Protein AF-0000000087420974 (afdb_homodimer)

Radius of gyration: 20.4 Å; Cα contacts (8 Å, |Δi|>4): 583; chains: 2; bounding box: 51×53×42 Å

Foldseek 3Di:
DAWDKWKWWWPPFQFDDPLLVVLLCVLPQVQWDWGHDPRIIMTIGGDDDPAPLVRVVSSQNSSVSSVTHTQAIPDDQKDALVRVCVVLVHDSVVSVCQQVVVDDPHPQDAFPDDPVDPGTIHGNLSNQVVCVVRPNDDVSVNVSSVSRVVRNVVSVLVVVCVVPVVVSVVCCVVPVD/DAWDKWKWWWPPFQFDDPLLVVLLCVLPQVQWDWGHDPRIIMTIGGDDDPAPLCRVVSSQNSSVSSVTHTQAIPDDQKDALVRVCVVLVHDSVVSVCQQVVVDDPHPQDAFPDDPVDPGTIHGNLSNQVVCVVRPNHDVSVNVSSVSRVVVNVVSVLVVVCVVPVVVSVVCCVVPVD

Secondary structure (DSSP, 8-state):
-EEEEEEEEETT-SS--HHHHHHHHHTT-TTEEEEEETTEEEEEEEEEESSHHHHHHHHHHHHHHTT--EEEES--SEE-HHHHHHHHTS-HHHHHHHHHTSSSSS-PPPP-S-TTSSS--EEHHHHHHHHHHTTSS-HHHHHHHHHHHHHHHHHHHHHHHHH-HHHHHHHHHHHH-/-EEEEEEEEETT-SS--HHHHHHHHHTT-TTEEEEEETTEEEEEEEEEESSHHHHHHHHHHHHHHTT--EEEES--SEE-HHHHHHHHTS-HHHHHHHHHTSSSSS-PPPPSS-TTSSS--EEHHHHHHHHHHTTSS-HHHHHHHHHHHHHHHHHHHHHHHHH-HHHHHHHHHHHH-

Nearest PDB structures (foldseek):
  6mr3-assembly2_C-2  TM=3.341E-01  e=1.091E-01  Streptococcus mutans UA159
  1bv8-assembly1_A  TM=5.050E-01  e=6.194E-01  Homo sapiens
  6dtw-assembly1_A  TM=2.979E-01  e=1.298E-01  Human immunodeficiency virus type 1 BH10
  6duh-assembly1_A  TM=2.730E-01  e=8.272E-01  Human immunodeficiency virus type 1 BH10
  7snz-assembly1_A  TM=2.460E-01  e=1.043E+00  Human immunodeficiency virus 1

Structure (mmCIF, N/CA/C/O backbone):
data_AF-0000000087420974-model_v1
#
loop_
_entity.id
_entity.type
_entity.pdbx_description
1 polymer 'Helix-turn-helix domain protein'
#
loop_
_atom_site.group_PDB
_atom_site.id
_atom_site.type_symbol
_atom_site.label_atom_id
_atom_site.label_alt_id
_atom_site.label_comp_id
_atom_site.label_asym_id
_atom_site.label_entity_id
_atom_site.label_seq_id
_atom_site.pdbx_PDB_ins_code
_atom_site.Cartn_x
_atom_site.Cartn_y
_atom_site.Cartn_z
_atom_site.occupancy
_atom_site.B_iso_or_equiv
_atom_site.auth_seq_id
_atom_site.auth_comp_id
_atom_site.auth_asym_id
_atom_site.auth_atom_id
_atom_site.pdbx_PDB_model_num
ATOM 1 N N . MET A 1 1 ? -13.867 -28.484 -2.6 1 83.75 1 MET A N 1
ATOM 2 C CA . MET A 1 1 ? -12.742 -27.547 -2.65 1 83.75 1 MET A CA 1
ATOM 3 C C . MET A 1 1 ? -12.781 -26.719 -3.926 1 83.75 1 MET A C 1
ATOM 5 O O . MET A 1 1 ? -13.289 -27.172 -4.953 1 83.75 1 MET A O 1
ATOM 9 N N . LYS A 1 2 ? -12.594 -25.391 -3.803 1 92.12 2 LYS A N 1
ATOM 10 C CA . LYS A 1 2 ? -12.539 -24.469 -4.93 1 92.12 2 LYS A CA 1
ATOM 11 C C . LYS A 1 2 ? -11.102 -24.125 -5.297 1 92.12 2 LYS A C 1
ATOM 13 O O . LYS A 1 2 ? -10.195 -24.25 -4.469 1 92.12 2 LYS A O 1
ATOM 18 N N . THR A 1 3 ? -10.922 -23.953 -6.559 1 95.56 3 THR A N 1
ATOM 19 C CA . THR A 1 3 ? -9.609 -23.5 -7.008 1 95.56 3 THR A CA 1
ATOM 20 C C . THR A 1 3 ? -9.492 -21.984 -6.902 1 95.56 3 THR A C 1
ATOM 22 O O . THR A 1 3 ? -10.375 -21.25 -7.355 1 95.56 3 THR A O 1
ATOM 25 N N . TYR A 1 4 ? -8.516 -21.516 -6.27 1 94.5 4 TYR A N 1
ATOM 26 C CA . TYR A 1 4 ? -8.258 -20.094 -6.109 1 94.5 4 TYR A CA 1
ATOM 27 C C . TYR A 1 4 ? -7.023 -19.672 -6.898 1 94.5 4 TYR A C 1
ATOM 29 O O . TYR A 1 4 ? -5.988 -20.344 -6.859 1 94.5 4 TYR A O 1
ATOM 37 N N . GLU A 1 5 ? -7.191 -18.625 -7.613 1 92.88 5 GLU A N 1
ATOM 38 C CA . GLU A 1 5 ? -6.098 -18.078 -8.414 1 92.88 5 GLU A CA 1
ATOM 39 C C . GLU A 1 5 ? -5.512 -16.828 -7.766 1 92.88 5 GLU A C 1
ATOM 41 O O . GLU A 1 5 ? -6.25 -15.922 -7.387 1 92.88 5 GLU A O 1
ATOM 46 N N . PHE A 1 6 ? -4.207 -16.781 -7.598 1 92.88 6 PHE A N 1
ATOM 47 C CA . PHE A 1 6 ? -3.498 -15.617 -7.07 1 92.88 6 PHE A CA 1
ATOM 48 C C . PHE A 1 6 ? -2.014 -15.688 -7.402 1 92.88 6 PHE A C 1
ATOM 50 O O . PHE A 1 6 ? -1.516 -16.734 -7.809 1 92.88 6 PHE A O 1
ATOM 57 N N . THR A 1 7 ? -1.368 -14.578 -7.242 1 92.94 7 THR A N 1
ATOM 58 C CA . THR A 1 7 ? 0.047 -14.492 -7.586 1 92.94 7 THR A CA 1
ATOM 59 C C . THR A 1 7 ? 0.856 -13.953 -6.41 1 92.94 7 THR A C 1
ATOM 61 O O . THR A 1 7 ? 0.442 -13 -5.75 1 92.94 7 THR A O 1
ATOM 64 N N . LEU A 1 8 ? 1.964 -14.602 -6.102 1 93.56 8 LEU A N 1
ATOM 65 C CA . LEU A 1 8 ? 2.898 -14.148 -5.074 1 93.56 8 LEU A CA 1
ATOM 66 C C . LEU A 1 8 ? 4.199 -13.664 -5.703 1 93.56 8 LEU A C 1
ATOM 68 O O . LEU A 1 8 ? 4.789 -14.352 -6.539 1 93.56 8 LEU A O 1
ATOM 72 N N . PHE A 1 9 ? 4.586 -12.5 -5.32 1 91.12 9 PHE A N 1
ATOM 73 C CA . PHE A 1 9 ? 5.918 -12.023 -5.676 1 91.12 9 PHE A CA 1
ATOM 74 C C . PHE A 1 9 ? 6.953 -12.508 -4.672 1 91.12 9 PHE A C 1
ATOM 76 O O . PHE A 1 9 ? 6.691 -12.539 -3.467 1 91.12 9 PHE A O 1
ATOM 83 N N . ILE A 1 10 ? 8.086 -12.789 -5.195 1 92.81 10 ILE A N 1
ATOM 84 C CA . ILE A 1 10 ? 9.148 -13.344 -4.371 1 92.81 10 ILE A CA 1
ATOM 85 C C . ILE A 1 10 ? 10.203 -12.273 -4.098 1 92.81 10 ILE A C 1
ATOM 87 O O . ILE A 1 10 ? 10.578 -11.523 -5 1 92.81 10 ILE A O 1
ATOM 91 N N . ASP A 1 11 ? 10.633 -12.258 -2.863 1 89.75 11 ASP A N 1
ATOM 92 C CA . ASP A 1 11 ? 11.555 -11.227 -2.414 1 89.75 11 ASP A CA 1
ATOM 93 C C . ASP A 1 11 ? 12.969 -11.484 -2.938 1 89.75 11 ASP A C 1
ATOM 95 O O . ASP A 1 11 ? 13.453 -12.617 -2.904 1 89.75 11 ASP A O 1
ATOM 99 N N . GLY A 1 12 ? 13.594 -10.422 -3.432 1 84.81 12 GLY A N 1
ATOM 100 C CA . GLY A 1 12 ? 15.031 -10.414 -3.648 1 84.81 12 GLY A CA 1
ATOM 101 C C . GLY A 1 12 ? 15.445 -11.133 -4.922 1 84.81 12 GLY A C 1
ATOM 102 O O . GLY A 1 12 ? 16.625 -11.438 -5.113 1 84.81 12 GLY A O 1
ATOM 103 N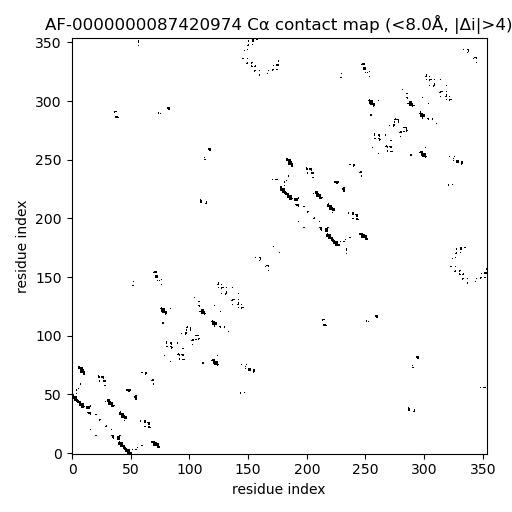 N . MET A 1 13 ? 14.5 -11.453 -5.773 1 86.19 13 MET A N 1
ATOM 104 C CA . MET A 1 13 ? 14.852 -12.172 -6.996 1 86.19 13 MET A CA 1
ATOM 105 C C . MET A 1 13 ? 14.453 -11.367 -8.234 1 86.19 13 MET A C 1
ATOM 107 O O . MET A 1 13 ? 13.383 -10.758 -8.266 1 86.19 13 MET A O 1
ATOM 111 N N . THR A 1 14 ? 15.391 -11.445 -9.164 1 83.25 14 THR A N 1
ATOM 112 C CA . THR A 1 14 ? 15.141 -10.656 -10.367 1 83.25 14 THR A CA 1
ATOM 113 C C . THR A 1 14 ? 14.852 -11.57 -11.555 1 83.25 14 THR A C 1
ATOM 115 O O . THR A 1 14 ? 14.328 -11.117 -12.578 1 83.25 14 THR A O 1
ATOM 118 N N . GLU A 1 15 ? 15.219 -12.805 -11.453 1 86.5 15 GLU A N 1
ATOM 119 C CA . GLU A 1 15 ? 14.984 -13.766 -12.531 1 86.5 15 GLU A CA 1
ATOM 120 C C . GLU A 1 15 ? 14.578 -15.125 -11.969 1 86.5 15 GLU A C 1
ATOM 122 O O . GLU A 1 15 ? 15.078 -15.547 -10.922 1 86.5 15 GLU A O 1
ATOM 127 N N . SER A 1 16 ? 13.703 -15.664 -12.703 1 88.5 16 SER A N 1
ATOM 128 C CA . SER A 1 16 ? 13.305 -17.016 -12.336 1 88.5 16 SER A CA 1
ATOM 129 C C . SER A 1 16 ? 14.281 -18.047 -12.891 1 88.5 16 SER A C 1
ATOM 131 O O . SER A 1 16 ? 14.523 -18.094 -14.102 1 88.5 16 SER A O 1
ATOM 133 N N . THR A 1 17 ? 14.906 -18.781 -12.016 1 90.56 17 THR A N 1
ATOM 134 C CA . THR A 1 17 ? 15.859 -19.797 -12.422 1 90.56 17 THR A CA 1
ATOM 135 C C . THR A 1 17 ? 15.242 -21.188 -12.328 1 90.56 17 THR A C 1
ATOM 137 O O . THR A 1 17 ? 14.211 -21.375 -11.688 1 90.56 17 THR A O 1
ATOM 140 N N . ASP A 1 18 ? 15.945 -22.109 -13.039 1 91.69 18 ASP A N 1
ATOM 141 C CA . ASP A 1 18 ? 15.516 -23.5 -12.922 1 91.69 18 ASP A CA 1
ATOM 142 C C . ASP A 1 18 ? 15.641 -24 -11.484 1 91.69 18 ASP A C 1
ATOM 144 O O . ASP A 1 18 ? 14.82 -24.797 -11.031 1 91.69 18 ASP A O 1
ATOM 148 N N . GLU A 1 19 ? 16.656 -23.516 -10.812 1 92 19 GLU A N 1
ATOM 149 C CA . GLU A 1 19 ? 16.859 -23.875 -9.414 1 92 19 GLU A CA 1
ATOM 150 C C . GLU A 1 19 ? 15.68 -23.422 -8.555 1 92 19 GLU A C 1
ATOM 152 O O . GLU A 1 19 ? 15.211 -24.172 -7.691 1 92 19 GLU A O 1
ATOM 157 N N . PHE A 1 20 ? 15.266 -22.25 -8.859 1 93.81 20 PHE A N 1
ATOM 158 C CA . PHE A 1 20 ? 14.117 -21.703 -8.141 1 93.81 20 PHE A CA 1
ATOM 159 C C . PHE A 1 20 ? 12.867 -22.531 -8.422 1 93.81 20 PHE A C 1
ATOM 161 O O . PHE A 1 20 ? 12.18 -22.953 -7.492 1 93.81 20 PHE A O 1
ATOM 168 N N . ALA A 1 21 ? 12.594 -22.75 -9.68 1 93.12 21 ALA A N 1
ATOM 169 C CA . ALA A 1 21 ? 11.398 -23.484 -10.086 1 93.12 21 ALA A CA 1
ATOM 170 C C . ALA A 1 21 ? 11.383 -24.891 -9.477 1 93.12 21 ALA A C 1
ATOM 172 O O . ALA A 1 21 ? 10.344 -25.359 -9.008 1 93.12 21 ALA A O 1
ATOM 173 N N . ASN A 1 22 ? 12.523 -25.547 -9.5 1 94.19 22 ASN A N 1
ATOM 174 C CA . ASN A 1 22 ? 12.633 -26.875 -8.938 1 94.19 22 ASN A CA 1
ATOM 175 C C . ASN A 1 22 ? 12.414 -26.875 -7.426 1 94.19 22 ASN A C 1
ATOM 177 O O . ASN A 1 22 ? 11.711 -27.734 -6.891 1 94.19 22 ASN A O 1
ATOM 181 N N . ALA A 1 23 ? 12.992 -25.875 -6.773 1 93.75 23 ALA A N 1
ATOM 182 C CA . ALA A 1 23 ? 12.812 -25.75 -5.328 1 93.75 23 ALA A CA 1
ATOM 183 C C . ALA A 1 23 ? 11.344 -25.531 -4.973 1 93.75 23 ALA A C 1
ATOM 185 O O . ALA A 1 23 ? 10.844 -26.109 -4.004 1 93.75 23 ALA A O 1
ATOM 186 N N . MET A 1 24 ? 10.664 -24.688 -5.738 1 93.75 24 MET A N 1
ATOM 187 C CA . MET A 1 24 ? 9.25 -24.391 -5.492 1 93.75 24 MET A CA 1
ATOM 188 C C . MET A 1 24 ? 8.398 -25.641 -5.734 1 93.75 24 MET A C 1
ATOM 190 O O . MET A 1 24 ? 7.484 -25.922 -4.957 1 93.75 24 MET A O 1
ATOM 194 N N . PHE A 1 25 ? 8.727 -26.391 -6.785 1 93.31 25 PHE A N 1
ATOM 195 C CA . PHE A 1 25 ? 8 -27.609 -7.09 1 93.31 25 PHE A CA 1
ATOM 196 C C . PHE A 1 25 ? 8.109 -28.609 -5.938 1 93.31 25 PHE A C 1
ATOM 198 O O . PHE A 1 25 ? 7.109 -29.188 -5.516 1 93.31 25 PHE A O 1
ATOM 205 N N . GLU A 1 26 ? 9.266 -28.75 -5.375 1 94.06 26 GLU A N 1
ATOM 206 C CA . GLU A 1 26 ? 9.523 -29.703 -4.297 1 94.06 26 GLU A CA 1
ATOM 207 C C . GLU A 1 26 ? 8.898 -29.234 -2.986 1 94.06 26 GLU A C 1
ATOM 209 O O . GLU A 1 26 ? 8.523 -30.047 -2.145 1 94.06 26 GLU A O 1
ATOM 214 N N . ALA A 1 27 ? 8.742 -27.953 -2.861 1 94.38 27 ALA A N 1
ATOM 215 C CA . ALA A 1 27 ? 8.242 -27.375 -1.613 1 94.38 27 ALA A CA 1
ATOM 216 C C . ALA A 1 27 ? 6.719 -27.391 -1.568 1 94.38 27 ALA A C 1
ATOM 218 O O . ALA A 1 27 ? 6.117 -27.016 -0.561 1 94.38 27 ALA A O 1
ATOM 219 N N . GLY A 1 28 ? 6.066 -27.875 -2.676 1 93.38 28 GLY A N 1
ATOM 220 C CA . GLY A 1 28 ? 4.617 -27.969 -2.666 1 93.38 28 GLY A CA 1
ATOM 221 C C . GLY A 1 28 ? 3.945 -26.922 -3.543 1 93.38 28 GLY A C 1
ATOM 222 O O . GLY A 1 28 ? 2.725 -26.75 -3.496 1 93.38 28 GLY A O 1
ATOM 223 N N . CYS A 1 29 ? 4.723 -26.156 -4.285 1 95.5 29 CYS A N 1
ATOM 224 C CA . CYS A 1 29 ? 4.188 -25.141 -5.195 1 95.5 29 CYS A CA 1
ATOM 225 C C . CYS A 1 29 ? 4.043 -25.703 -6.602 1 95.5 29 CYS A C 1
ATOM 227 O O . CYS A 1 29 ? 4.383 -25.031 -7.582 1 95.5 29 CYS A O 1
ATOM 229 N N . ASP A 1 30 ? 3.578 -26.953 -6.695 1 94.06 30 ASP A N 1
ATOM 230 C CA . ASP A 1 30 ? 3.479 -27.625 -7.984 1 94.06 30 ASP A CA 1
ATOM 231 C C . ASP A 1 30 ? 2.234 -27.172 -8.75 1 94.06 30 ASP A C 1
ATOM 233 O O . ASP A 1 30 ? 2.086 -27.469 -9.938 1 94.06 30 ASP A O 1
ATOM 237 N N . ASP A 1 31 ? 1.375 -26.406 -8.148 1 95.75 31 ASP A N 1
ATOM 238 C CA . ASP A 1 31 ? 0.186 -25.844 -8.789 1 95.75 31 ASP A CA 1
ATOM 239 C C . ASP A 1 31 ? 0.422 -24.406 -9.227 1 95.75 31 ASP A C 1
ATOM 241 O O . ASP A 1 31 ? -0.52 -23.703 -9.594 1 95.75 31 ASP A O 1
ATOM 245 N N . GLY A 1 32 ? 1.626 -24.016 -9.094 1 94.44 32 GLY A N 1
ATOM 246 C CA . GLY A 1 32 ? 1.99 -22.656 -9.469 1 94.44 32 GLY A CA 1
ATOM 247 C C . GLY A 1 32 ? 2.934 -22.609 -10.656 1 94.44 32 GLY A C 1
ATOM 248 O O . GLY A 1 32 ? 3.676 -23.562 -10.914 1 94.44 32 GLY A O 1
ATOM 249 N N . THR A 1 33 ? 2.881 -21.578 -11.438 1 94 33 THR A N 1
ATOM 250 C CA . THR A 1 33 ? 3.795 -21.312 -12.539 1 94 33 THR A CA 1
ATOM 251 C C . THR A 1 33 ? 4.758 -20.188 -12.188 1 94 33 THR A C 1
ATOM 253 O O . THR A 1 33 ? 4.328 -19.078 -11.859 1 94 33 THR A O 1
ATOM 256 N N . CYS A 1 34 ? 5.996 -20.516 -12.25 1 93.44 34 CYS A N 1
ATOM 257 C CA . CYS A 1 34 ? 7.016 -19.516 -11.953 1 93.44 34 CYS A CA 1
ATOM 258 C C . CYS A 1 34 ? 7.301 -18.641 -13.172 1 93.44 34 CYS A C 1
ATOM 260 O O . CYS A 1 34 ? 7.34 -19.141 -14.297 1 93.44 34 CYS A O 1
ATOM 262 N N . GLY A 1 35 ? 7.504 -17.422 -12.906 1 90.12 35 GLY A N 1
ATOM 263 C CA . GLY A 1 35 ? 7.84 -16.5 -13.977 1 90.12 35 GLY A CA 1
ATOM 264 C C . GLY A 1 35 ? 8.539 -15.25 -13.477 1 90.12 35 GLY A C 1
ATOM 265 O O . GLY A 1 35 ? 8.828 -15.125 -12.281 1 90.12 35 GLY A O 1
ATOM 266 N N . SER A 1 36 ? 8.984 -14.445 -14.43 1 87.69 36 SER A N 1
ATOM 267 C CA . SER A 1 36 ? 9.586 -13.148 -14.141 1 87.69 36 SER A CA 1
ATOM 268 C C . SER A 1 36 ? 9 -12.055 -15.023 1 87.69 36 SER A C 1
ATOM 270 O O . SER A 1 36 ? 8.719 -12.281 -16.203 1 87.69 36 SER A O 1
ATOM 272 N N . SER A 1 37 ? 8.656 -11.016 -14.336 1 77.69 37 SER A N 1
ATOM 273 C CA . SER A 1 37 ? 8.172 -9.859 -15.078 1 77.69 37 SER A CA 1
ATOM 274 C C . SER A 1 37 ? 8.75 -8.562 -14.516 1 77.69 37 SER A C 1
ATOM 276 O O . SER A 1 37 ? 8.727 -8.344 -13.305 1 77.69 37 SER A O 1
ATOM 278 N N . CYS A 1 38 ? 9.312 -7.766 -15.469 1 77.56 38 CYS A N 1
ATOM 279 C CA . CYS A 1 38 ? 9.828 -6.449 -15.109 1 77.56 38 CYS A CA 1
ATOM 280 C C . CYS A 1 38 ? 10.766 -6.535 -13.914 1 77.56 38 CYS A C 1
ATOM 282 O O . CYS A 1 38 ? 10.641 -5.762 -12.961 1 77.56 38 CYS A O 1
ATOM 284 N N . GLY A 1 39 ? 11.57 -7.645 -13.875 1 81 39 GLY A N 1
ATOM 285 C CA . GLY A 1 39 ? 12.617 -7.758 -12.867 1 81 39 GLY A CA 1
ATOM 286 C C . GLY A 1 39 ? 12.133 -8.352 -11.562 1 81 39 GLY A C 1
ATOM 287 O O . GLY A 1 39 ? 12.828 -8.273 -10.547 1 81 39 GLY A O 1
ATOM 288 N N . ARG A 1 40 ? 10.922 -8.875 -11.609 1 87 40 ARG A N 1
ATOM 289 C CA . ARG A 1 40 ? 10.414 -9.516 -10.406 1 87 40 ARG A CA 1
ATOM 290 C C . ARG A 1 40 ? 9.992 -10.961 -10.695 1 87 40 ARG A C 1
ATOM 292 O O . ARG A 1 40 ? 9.438 -11.25 -11.75 1 87 40 ARG A O 1
ATOM 299 N N . VAL A 1 41 ? 10.312 -11.742 -9.742 1 91.38 41 VAL A N 1
ATOM 300 C CA . VAL A 1 41 ? 9.945 -13.148 -9.836 1 91.38 41 VAL A CA 1
ATOM 301 C C . VAL A 1 41 ? 8.617 -13.383 -9.125 1 91.38 41 VAL A C 1
ATOM 303 O O . VAL A 1 41 ? 8.367 -12.828 -8.055 1 91.38 41 VAL A O 1
ATOM 306 N N . PHE A 1 42 ? 7.785 -14.164 -9.812 1 92.31 42 PHE A N 1
ATOM 307 C CA . PHE A 1 42 ? 6.48 -14.43 -9.219 1 92.31 42 PHE A CA 1
ATOM 308 C C . PHE A 1 42 ? 6.074 -15.883 -9.43 1 92.31 42 PHE A C 1
ATOM 310 O O . PHE A 1 42 ? 6.688 -16.594 -10.234 1 92.31 42 PHE A O 1
ATOM 317 N N . ILE A 1 43 ? 5.172 -16.312 -8.609 1 94.5 43 ILE A N 1
ATOM 318 C CA . ILE A 1 43 ? 4.492 -17.594 -8.789 1 94.5 43 ILE A CA 1
ATOM 319 C C . ILE A 1 43 ? 2.99 -17.359 -8.945 1 94.5 43 ILE A C 1
ATOM 321 O O . ILE A 1 43 ? 2.359 -16.75 -8.078 1 94.5 43 ILE A O 1
ATOM 325 N N . ALA A 1 44 ? 2.439 -17.797 -10.047 1 94 44 ALA A N 1
ATOM 326 C CA . ALA A 1 44 ? 0.996 -17.75 -10.266 1 94 44 ALA A CA 1
ATOM 327 C C . ALA A 1 44 ? 0.336 -19.062 -9.875 1 94 44 ALA A C 1
ATOM 329 O O . ALA A 1 44 ? 0.543 -20.078 -10.531 1 94 44 ALA A O 1
ATOM 330 N N . PHE A 1 45 ? -0.485 -19 -8.906 1 95.94 45 PHE A N 1
ATOM 331 C CA . PHE A 1 45 ? -1.032 -20.219 -8.32 1 95.94 45 PHE A CA 1
ATOM 332 C C . PHE A 1 45 ? -2.441 -20.469 -8.836 1 95.94 45 PHE A C 1
ATOM 334 O O . PHE A 1 45 ? -3.205 -19.531 -9.078 1 95.94 45 PHE A O 1
ATOM 341 N N . ASP A 1 46 ? -2.789 -21.688 -9.008 1 96.5 46 ASP A N 1
ATOM 342 C CA . ASP A 1 46 ? -4.137 -22.25 -9.047 1 96.5 46 ASP A CA 1
ATOM 343 C C . ASP A 1 46 ? -4.324 -23.297 -7.961 1 96.5 46 ASP A C 1
ATOM 345 O O . ASP A 1 46 ? -4.34 -24.5 -8.25 1 96.5 46 ASP A O 1
ATOM 349 N N . ARG A 1 47 ? -4.59 -22.906 -6.75 1 96.5 47 ARG A N 1
ATOM 350 C CA . ARG A 1 47 ? -4.539 -23.797 -5.59 1 96.5 47 ARG A CA 1
ATOM 351 C C . ARG A 1 47 ? -5.941 -24.203 -5.156 1 96.5 47 ARG A C 1
ATOM 353 O O . ARG A 1 47 ? -6.828 -23.359 -5.012 1 96.5 47 ARG A O 1
ATOM 360 N N . GLU A 1 48 ? -6.066 -25.422 -4.988 1 96.5 48 GLU A N 1
ATOM 361 C CA . GLU A 1 48 ? -7.312 -25.938 -4.426 1 96.5 48 GLU A CA 1
ATOM 362 C C . GLU A 1 48 ? -7.289 -25.891 -2.9 1 96.5 48 GLU A C 1
ATOM 364 O O . GLU A 1 48 ? -6.344 -26.375 -2.271 1 96.5 48 GLU A O 1
ATOM 369 N N . ALA A 1 49 ? -8.312 -25.281 -2.293 1 96.75 49 ALA A N 1
ATOM 370 C CA . ALA A 1 49 ? -8.406 -25.156 -0.841 1 96.75 49 ALA A CA 1
ATOM 371 C C . ALA A 1 49 ? -9.859 -24.969 -0.401 1 96.75 49 ALA A C 1
ATOM 373 O O . ALA A 1 49 ? -10.75 -24.797 -1.234 1 96.75 49 ALA A O 1
ATOM 374 N N . ASP A 1 50 ? -10.062 -25.016 0.884 1 96.19 50 ASP A N 1
ATOM 375 C CA . ASP A 1 50 ? -11.391 -24.844 1.448 1 96.19 50 ASP A CA 1
ATOM 376 C C . ASP A 1 50 ? -11.781 -23.359 1.486 1 96.19 50 ASP A C 1
ATOM 378 O O . ASP A 1 50 ? -12.961 -23.031 1.574 1 96.19 50 ASP A O 1
ATOM 382 N N . SER A 1 51 ? -10.773 -22.5 1.423 1 95.88 51 SER A N 1
ATOM 383 C CA . SER A 1 51 ? -11 -21.062 1.434 1 95.88 51 SER A CA 1
ATOM 384 C C . SER A 1 51 ? -9.836 -20.312 0.778 1 95.88 51 SER A C 1
ATOM 386 O O . SER A 1 51 ? -8.75 -20.859 0.628 1 95.88 51 SER A O 1
ATOM 388 N N . PHE A 1 52 ? -10.094 -19.188 0.351 1 95.88 52 PHE A N 1
ATOM 389 C CA . PHE A 1 52 ? -9.047 -18.359 -0.219 1 95.88 52 PHE A CA 1
ATOM 390 C C . PHE A 1 52 ? -7.926 -18.125 0.788 1 95.88 52 PHE A C 1
ATOM 392 O O . PHE A 1 52 ? -6.746 -18.172 0.432 1 95.88 52 PHE A O 1
ATOM 399 N N . LEU A 1 53 ? -8.273 -17.844 2.066 1 96.69 53 LEU A N 1
ATOM 400 C CA . LEU A 1 53 ? -7.289 -17.641 3.127 1 96.69 53 LEU A CA 1
ATOM 401 C C . LEU A 1 53 ? -6.359 -18.844 3.244 1 96.69 53 LEU A C 1
ATOM 403 O O . LEU A 1 53 ? -5.137 -18.688 3.268 1 96.69 53 LEU A O 1
ATOM 407 N N . GLU A 1 54 ? -6.902 -19.984 3.303 1 96.94 54 GLU A N 1
ATOM 408 C CA . GLU A 1 54 ? -6.098 -21.188 3.418 1 96.94 54 GLU A CA 1
ATOM 409 C C . GLU A 1 54 ? -5.191 -21.375 2.203 1 96.94 54 GLU A C 1
ATOM 411 O O . GLU A 1 54 ? -4.035 -21.781 2.338 1 96.94 54 GLU A O 1
ATOM 416 N N . ALA A 1 55 ? -5.773 -21.109 1.031 1 97 55 ALA A N 1
ATOM 417 C CA . ALA A 1 55 ? -5 -21.234 -0.2 1 97 55 ALA A CA 1
ATOM 418 C C . ALA A 1 55 ? -3.758 -20.344 -0.166 1 97 55 ALA A C 1
ATOM 420 O O . ALA A 1 55 ? -2.646 -20.812 -0.424 1 97 55 ALA A O 1
ATOM 421 N N . VAL A 1 56 ? -3.936 -19.125 0.211 1 96.69 56 VAL A N 1
ATOM 422 C CA . VAL A 1 56 ? -2.848 -18.141 0.175 1 96.69 56 VAL A CA 1
ATOM 423 C C . VAL A 1 56 ? -1.832 -18.469 1.271 1 96.69 56 VAL A C 1
ATOM 425 O O . VAL A 1 56 ? -0.625 -18.484 1.021 1 96.69 56 VAL A O 1
ATOM 428 N N . LEU A 1 57 ? -2.283 -18.766 2.461 1 97.31 57 LEU A N 1
ATOM 429 C CA . LEU A 1 57 ? -1.373 -19.016 3.572 1 97.31 57 LEU A CA 1
ATOM 430 C C . LEU A 1 57 ? -0.567 -20.297 3.328 1 97.31 57 LEU A C 1
ATOM 432 O O . LEU A 1 57 ? 0.621 -20.344 3.654 1 97.31 57 LEU A O 1
ATOM 436 N N . SER A 1 58 ? -1.224 -21.297 2.764 1 96.88 58 SER A N 1
ATOM 437 C CA . SER A 1 58 ? -0.493 -22.516 2.449 1 96.88 58 SER A CA 1
ATOM 438 C C . SER A 1 58 ? 0.567 -22.266 1.381 1 96.88 58 SER A C 1
ATOM 440 O O . SER A 1 58 ? 1.665 -22.828 1.447 1 96.88 58 SER A O 1
ATOM 442 N N . ALA A 1 59 ? 0.21 -21.453 0.415 1 97.19 59 ALA A N 1
ATOM 443 C CA . ALA A 1 59 ? 1.173 -21.109 -0.628 1 97.19 59 ALA A CA 1
ATOM 444 C C . ALA A 1 59 ? 2.371 -20.359 -0.046 1 97.19 59 ALA A C 1
ATOM 446 O O . ALA A 1 59 ? 3.518 -20.656 -0.391 1 97.19 59 ALA A O 1
ATOM 447 N N . ILE A 1 60 ? 2.086 -19.391 0.808 1 96.38 60 ILE A N 1
ATOM 448 C CA . ILE A 1 60 ? 3.152 -18.625 1.452 1 96.38 60 ILE A CA 1
ATOM 449 C C . ILE A 1 60 ? 4.055 -19.578 2.24 1 96.38 60 ILE A C 1
ATOM 451 O O . ILE A 1 60 ? 5.281 -19.484 2.154 1 96.38 60 ILE A O 1
ATOM 455 N N . SER A 1 61 ? 3.504 -20.469 3.004 1 96.5 61 SER A N 1
ATOM 456 C CA . SER A 1 61 ? 4.25 -21.453 3.785 1 96.5 61 SER A CA 1
ATOM 457 C C . SER A 1 61 ? 5.129 -22.328 2.891 1 96.5 61 SER A C 1
ATOM 459 O O . SER A 1 61 ? 6.289 -22.594 3.219 1 96.5 61 SER A O 1
ATOM 461 N N . ASP A 1 62 ? 4.586 -22.766 1.795 1 97 62 ASP A N 1
ATOM 462 C CA . ASP A 1 62 ? 5.328 -23.609 0.858 1 97 62 ASP A CA 1
ATOM 463 C C . ASP A 1 62 ? 6.523 -22.844 0.276 1 97 62 ASP A C 1
ATOM 465 O O . ASP A 1 62 ? 7.617 -23.406 0.155 1 97 62 ASP A O 1
ATOM 469 N N . VAL A 1 63 ? 6.289 -21.594 -0.071 1 96.19 63 VAL A N 1
ATOM 470 C CA . VAL A 1 63 ? 7.379 -20.781 -0.593 1 96.19 63 VAL A CA 1
ATOM 471 C C . VAL A 1 63 ? 8.492 -20.672 0.445 1 96.19 63 VAL A C 1
ATOM 473 O O . VAL A 1 63 ? 9.672 -20.828 0.114 1 96.19 63 VAL A O 1
ATOM 476 N N . HIS A 1 64 ? 8.094 -20.453 1.691 1 93.94 64 HIS A N 1
ATOM 477 C CA . HIS A 1 64 ? 9.062 -20.344 2.771 1 93.94 64 HIS A CA 1
ATOM 478 C C . HIS A 1 64 ? 9.805 -21.656 2.98 1 93.94 64 HIS A C 1
ATOM 480 O O . HIS A 1 64 ? 11.008 -21.672 3.223 1 93.94 64 HIS A O 1
ATOM 486 N N . ARG A 1 65 ? 9.117 -22.734 2.891 1 94.12 65 ARG A N 1
ATOM 487 C CA . ARG A 1 65 ? 9.719 -24.062 3.023 1 94.12 65 ARG A CA 1
ATOM 488 C C . ARG A 1 65 ? 10.766 -24.297 1.938 1 94.12 65 ARG A C 1
ATOM 490 O O . ARG A 1 65 ? 11.766 -24.984 2.168 1 94.12 65 ARG A O 1
ATOM 497 N N . GLY A 1 66 ? 10.523 -23.719 0.81 1 94.12 66 GLY A N 1
ATOM 498 C CA . GLY A 1 66 ? 11.461 -23.844 -0.298 1 94.12 66 GLY A CA 1
ATOM 499 C C . GLY A 1 66 ? 12.688 -22.969 -0.146 1 94.12 66 GLY A C 1
ATOM 500 O O . GLY A 1 66 ? 13.625 -23.062 -0.943 1 94.12 66 GLY A O 1
ATOM 501 N N . GLY A 1 67 ? 12.727 -22.094 0.856 1 93.12 67 GLY A N 1
ATOM 502 C CA . GLY A 1 67 ? 13.906 -21.281 1.145 1 93.12 67 GLY A CA 1
ATOM 503 C C . GLY A 1 67 ? 13.797 -19.859 0.644 1 93.12 67 GLY A C 1
ATOM 504 O O . GLY A 1 67 ? 14.789 -19.125 0.61 1 93.12 67 GLY A O 1
ATOM 505 N N . TYR A 1 68 ? 12.586 -19.5 0.214 1 94.38 68 TYR A N 1
ATOM 506 C CA . TYR A 1 68 ? 12.391 -18.156 -0.319 1 94.38 68 TYR A CA 1
ATOM 507 C C . TYR A 1 68 ? 11.352 -17.391 0.493 1 94.38 68 TYR A C 1
ATOM 509 O O . TYR A 1 68 ? 10.594 -18 1.26 1 94.38 68 TYR A O 1
ATOM 517 N N . GLN A 1 69 ? 11.383 -16.125 0.348 1 93.5 69 GLN A N 1
ATOM 518 C CA . GLN A 1 69 ? 10.453 -15.266 1.077 1 93.5 69 GLN A CA 1
ATOM 519 C C . GLN A 1 69 ? 9.492 -14.562 0.125 1 93.5 69 GLN A C 1
ATOM 521 O O . GLN A 1 69 ? 9.883 -14.133 -0.962 1 93.5 69 GLN A O 1
ATOM 526 N N . VAL A 1 70 ? 8.273 -14.539 0.548 1 94 70 VAL A N 1
ATOM 527 C CA . VAL A 1 70 ? 7.262 -13.82 -0.22 1 94 70 VAL A CA 1
ATOM 528 C C . VAL A 1 70 ? 7.379 -12.32 0.046 1 94 70 VAL A C 1
ATOM 530 O O . VAL A 1 70 ? 7.473 -11.898 1.199 1 94 70 VAL A O 1
ATOM 533 N N . TRP A 1 71 ? 7.41 -11.578 -1.039 1 90.19 71 TRP A N 1
ATOM 534 C CA . TRP A 1 71 ? 7.414 -10.125 -0.915 1 90.19 71 TRP A CA 1
ATOM 535 C C . TRP A 1 71 ? 6.008 -9.586 -0.674 1 90.19 71 TRP A C 1
ATOM 537 O O . TRP A 1 71 ? 5.77 -8.859 0.293 1 90.19 71 TRP A O 1
ATOM 547 N N . ARG A 1 72 ? 5.129 -9.969 -1.527 1 91.31 72 ARG A N 1
ATOM 548 C CA . ARG A 1 72 ? 3.736 -9.555 -1.398 1 91.31 72 ARG A CA 1
ATOM 549 C C . ARG A 1 72 ? 2.834 -10.367 -2.318 1 91.31 72 ARG A C 1
ATOM 551 O O . ARG A 1 72 ? 3.314 -11.039 -3.236 1 91.31 72 ARG A O 1
ATOM 558 N N . ILE A 1 73 ? 1.551 -10.289 -2.068 1 91.75 73 ILE A N 1
ATOM 559 C CA . ILE A 1 73 ? 0.544 -10.766 -3.01 1 91.75 73 ILE A CA 1
ATOM 560 C C . ILE A 1 73 ? 0.337 -9.734 -4.113 1 91.75 73 ILE A C 1
ATOM 562 O O . ILE A 1 73 ? 0.273 -8.531 -3.842 1 91.75 73 ILE A O 1
ATOM 566 N N . ASP A 1 74 ? 0.387 -10.055 -5.438 1 80.12 74 ASP A N 1
ATOM 567 C CA . ASP A 1 74 ? 0.322 -9.164 -6.594 1 80.12 74 ASP A CA 1
ATOM 568 C C . ASP A 1 74 ? -0.985 -8.375 -6.605 1 80.12 74 ASP A C 1
ATOM 570 O O . ASP A 1 74 ? -1.02 -7.227 -7.062 1 80.12 74 ASP A O 1
ATOM 574 N N . GLU A 1 75 ? -1.988 -8.586 -5.902 1 67.88 75 GLU A N 1
ATOM 575 C CA . GLU A 1 75 ? -3.186 -7.754 -6.004 1 67.88 75 GLU A CA 1
ATOM 576 C C . GLU A 1 75 ? -3.023 -6.449 -5.227 1 67.88 75 GLU A C 1
ATOM 578 O O . GLU A 1 75 ? -3.037 -6.449 -3.996 1 67.88 75 GLU A O 1
ATOM 583 N N . ALA A 1 76 ? -2.869 -5.516 -6.176 1 61.72 76 ALA A N 1
ATOM 584 C CA . ALA A 1 76 ? -2.635 -4.191 -5.605 1 61.72 76 ALA A CA 1
ATOM 585 C C . ALA A 1 76 ? -3.902 -3.641 -4.961 1 61.72 76 ALA A C 1
ATOM 587 O O . ALA A 1 76 ? -5.008 -3.871 -5.453 1 61.72 76 ALA A O 1
ATOM 588 N N . ASP A 1 77 ? -3.76 -3.191 -3.85 1 75 77 ASP A N 1
ATOM 589 C CA . ASP A 1 77 ? -4.891 -2.492 -3.248 1 75 77 ASP A CA 1
ATOM 590 C C . ASP A 1 77 ? -5.102 -1.127 -3.898 1 75 77 ASP A C 1
ATOM 592 O O . ASP A 1 77 ? -6.219 -0.606 -3.914 1 75 77 ASP A O 1
ATOM 596 N N . GLN A 1 78 ? -4.082 -0.599 -4.422 1 79.88 78 GLN A N 1
ATOM 597 C CA . GLN A 1 78 ? -4.215 0.676 -5.117 1 79.88 78 GLN A CA 1
ATOM 598 C C . GLN A 1 78 ? -4.457 0.464 -6.609 1 79.88 78 GLN A C 1
ATOM 600 O O . GLN A 1 78 ? -3.602 -0.073 -7.312 1 79.88 78 GLN A O 1
ATOM 605 N N . VAL A 1 79 ? -5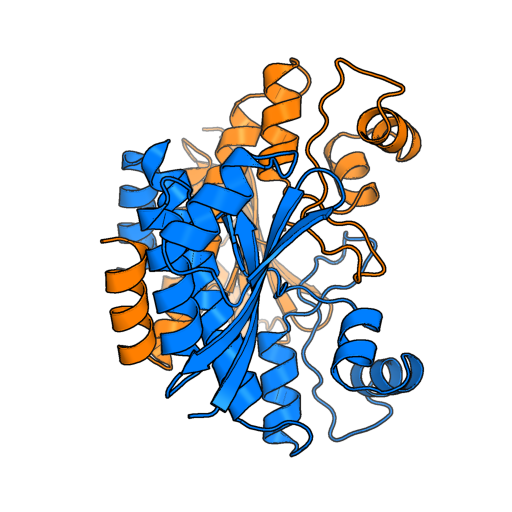.582 0.878 -7.066 1 84.5 79 VAL A N 1
ATOM 606 C CA . VAL A 1 79 ? -6.004 0.556 -8.43 1 84.5 79 VAL A CA 1
ATOM 607 C C . VAL A 1 79 ? -6.383 1.837 -9.164 1 84.5 79 VAL A C 1
ATOM 609 O O . VAL A 1 79 ? -6.832 2.807 -8.555 1 84.5 79 VAL A O 1
ATOM 612 N N . THR A 1 80 ? -6.223 1.796 -10.453 1 84.31 80 THR A N 1
ATOM 613 C CA . THR A 1 80 ? -6.695 2.863 -11.328 1 84.31 80 THR A CA 1
ATOM 614 C C . THR A 1 80 ? -8.117 2.582 -11.805 1 84.31 80 THR A C 1
ATOM 616 O O . THR A 1 80 ? -8.641 1.488 -11.586 1 84.31 80 THR A O 1
ATOM 619 N N . GLN A 1 81 ? -8.633 3.574 -12.43 1 87.25 81 GLN A N 1
ATOM 620 C CA . GLN A 1 81 ? -9.938 3.359 -13.055 1 87.25 81 GLN A CA 1
ATOM 621 C C . GLN A 1 81 ? -9.875 2.217 -14.062 1 87.25 81 GLN A C 1
ATOM 623 O O . GLN A 1 81 ? -10.812 1.423 -14.164 1 87.25 81 GLN A O 1
ATOM 628 N N . SER A 1 82 ? -8.781 2.172 -14.742 1 86.38 82 SER A N 1
ATOM 629 C CA . SER A 1 82 ? -8.602 1.11 -15.727 1 86.38 82 SER A CA 1
ATOM 630 C C . SER A 1 82 ? -8.523 -0.258 -15.055 1 86.38 82 SER A C 1
ATOM 632 O O . SER A 1 82 ? -9.07 -1.238 -15.57 1 86.38 82 SER A O 1
ATOM 634 N N . ASP A 1 83 ? -7.891 -0.355 -13.93 1 85.75 83 ASP A N 1
ATOM 635 C CA . ASP A 1 83 ? -7.809 -1.603 -13.18 1 85.75 83 ASP A CA 1
ATOM 636 C C . ASP A 1 83 ? -9.195 -2.064 -12.727 1 85.75 83 ASP A C 1
ATOM 638 O O . ASP A 1 83 ? -9.523 -3.248 -12.828 1 85.75 83 ASP A O 1
ATOM 642 N N . ILE A 1 84 ? -9.891 -1.108 -12.219 1 89.94 84 ILE A N 1
ATOM 643 C CA . ILE A 1 84 ? -11.242 -1.403 -11.75 1 89.94 84 ILE A CA 1
ATOM 644 C C . ILE A 1 84 ? -12.078 -1.944 -12.906 1 89.94 84 ILE A C 1
ATOM 646 O O . ILE A 1 84 ? -12.773 -2.957 -12.758 1 89.94 84 ILE A O 1
ATOM 650 N N . ALA A 1 85 ? -11.992 -1.298 -14.023 1 91.69 85 ALA A N 1
ATOM 651 C CA . ALA A 1 85 ? -12.727 -1.717 -15.211 1 91.69 85 ALA A CA 1
ATOM 652 C C . ALA A 1 85 ? -12.359 -3.145 -15.609 1 91.69 85 ALA A C 1
ATOM 654 O O . ALA A 1 85 ? -13.242 -3.967 -15.875 1 91.69 85 ALA A O 1
ATOM 655 N N . ARG A 1 86 ? -11.148 -3.432 -15.594 1 87.12 86 ARG A N 1
ATOM 656 C CA . ARG A 1 86 ? -10.664 -4.762 -15.953 1 87.12 86 ARG A CA 1
ATOM 657 C C . ARG A 1 86 ? -11.188 -5.816 -14.984 1 87.12 86 ARG A C 1
ATOM 659 O O . ARG A 1 86 ? -11.672 -6.867 -15.406 1 87.12 86 ARG A O 1
ATOM 666 N N . ARG A 1 87 ? -11.117 -5.488 -13.742 1 85.5 87 ARG A N 1
ATOM 667 C CA . ARG A 1 87 ? -11.531 -6.445 -12.727 1 85.5 87 ARG A CA 1
ATOM 668 C C . ARG A 1 87 ? -13.023 -6.719 -12.805 1 85.5 87 ARG A C 1
ATOM 670 O O . ARG A 1 87 ? -13.477 -7.824 -12.5 1 85.5 87 ARG A O 1
ATOM 677 N N . LEU A 1 88 ? -13.766 -5.77 -13.273 1 89.06 88 LEU A N 1
ATOM 678 C CA . LEU A 1 88 ? -15.219 -5.891 -13.344 1 89.06 88 LEU A CA 1
ATOM 679 C C . LEU A 1 88 ? -15.664 -6.324 -14.742 1 89.06 88 LEU A C 1
ATOM 681 O O . LEU A 1 88 ? -16.844 -6.602 -14.961 1 89.06 88 LEU A O 1
ATOM 685 N N . SER A 1 89 ? -14.797 -6.375 -15.609 1 90.56 89 SER A N 1
ATOM 686 C CA . SER A 1 89 ? -15.102 -6.688 -17 1 90.56 89 SER A CA 1
ATOM 687 C C . SER A 1 89 ? -16.109 -5.703 -17.578 1 90.56 89 SER A C 1
ATOM 689 O O . SER A 1 89 ? -17.109 -6.109 -18.188 1 90.56 89 SER A O 1
ATOM 691 N N . VAL A 1 90 ? -15.914 -4.453 -17.281 1 92.12 90 VAL A N 1
ATOM 692 C CA . VAL A 1 90 ? -16.703 -3.355 -17.828 1 92.12 90 VAL A CA 1
ATOM 693 C C . VAL A 1 90 ? -15.773 -2.326 -18.484 1 92.12 90 VAL A C 1
ATOM 695 O O . VAL A 1 90 ? -14.547 -2.439 -18.391 1 92.12 90 VAL A O 1
ATOM 698 N N . SER A 1 91 ? -16.391 -1.377 -19.156 1 92.5 91 SER A N 1
ATOM 699 C CA . SER A 1 91 ? -15.586 -0.341 -19.797 1 92.5 91 SER A CA 1
ATOM 700 C C . SER A 1 91 ? -15.062 0.668 -18.781 1 92.5 91 SER A C 1
ATOM 702 O O . SER A 1 91 ? -15.68 0.874 -17.734 1 92.5 91 SER A O 1
ATOM 704 N N . ARG A 1 92 ? -13.969 1.279 -19.172 1 91.56 92 ARG A N 1
ATOM 705 C CA . ARG A 1 92 ? -13.43 2.359 -18.359 1 91.56 92 ARG A CA 1
ATOM 706 C C . ARG A 1 92 ? -14.422 3.508 -18.219 1 91.56 92 ARG A C 1
ATOM 708 O O . ARG A 1 92 ? -14.5 4.156 -17.188 1 91.56 92 ARG A O 1
ATOM 715 N N . GLN A 1 93 ? -15.203 3.689 -19.234 1 93.19 93 GLN A N 1
ATOM 716 C CA . GLN A 1 93 ? -16.203 4.754 -19.234 1 93.19 93 GLN A CA 1
ATOM 717 C C . GLN A 1 93 ? -17.281 4.504 -18.188 1 93.19 93 GLN A C 1
ATOM 719 O O . GLN A 1 93 ? -17.75 5.441 -17.531 1 93.19 93 GLN A O 1
ATOM 724 N N . MET A 1 94 ? -17.625 3.326 -18.078 1 92.88 94 MET A N 1
ATOM 725 C CA . MET A 1 94 ? -18.625 2.973 -17.062 1 92.88 94 MET A CA 1
ATOM 726 C C . MET A 1 94 ? -18.109 3.264 -15.656 1 92.88 94 MET A C 1
ATOM 728 O O . MET A 1 94 ? -18.844 3.807 -14.828 1 92.88 94 MET A O 1
ATOM 732 N N . VAL A 1 95 ? -16.875 2.902 -15.469 1 92.75 95 VAL A N 1
ATOM 733 C CA . VAL A 1 95 ? -16.266 3.174 -14.172 1 92.75 95 VAL A CA 1
ATOM 734 C C . VAL A 1 95 ? -16.203 4.684 -13.938 1 92.75 95 VAL A C 1
ATOM 736 O O . VAL A 1 95 ? -16.469 5.156 -12.828 1 92.75 95 VAL A O 1
ATOM 739 N N . HIS A 1 96 ? -15.883 5.395 -14.945 1 92.38 96 HIS A N 1
ATOM 740 C CA . HIS A 1 96 ? -15.859 6.848 -14.844 1 92.38 96 HIS A CA 1
ATOM 741 C C . HIS A 1 96 ? -17.219 7.387 -14.422 1 92.38 96 HIS A C 1
ATOM 743 O O . HIS A 1 96 ? -17.312 8.305 -13.602 1 92.38 96 HIS A O 1
ATOM 749 N N . GLN A 1 97 ? -18.203 6.801 -14.93 1 93.5 97 GLN A N 1
ATOM 750 C CA . GLN A 1 97 ? -19.562 7.234 -14.617 1 93.5 97 GLN A CA 1
ATOM 751 C C . GLN A 1 97 ? -19.922 6.93 -13.164 1 93.5 97 GLN A C 1
ATOM 753 O O . GLN A 1 97 ? -20.641 7.695 -12.516 1 93.5 97 GLN A O 1
ATOM 758 N N . TYR A 1 98 ? -19.422 5.824 -12.641 1 91.38 98 TYR A N 1
ATOM 759 C CA . TYR A 1 98 ? -19.594 5.527 -11.227 1 91.38 98 TYR A CA 1
ATOM 760 C C . TYR A 1 98 ? -18.859 6.543 -10.352 1 91.38 98 TYR A C 1
ATOM 762 O O . TYR A 1 98 ? -19.438 7.074 -9.398 1 91.38 98 TYR A O 1
ATOM 770 N N . VAL A 1 99 ? -17.688 6.828 -10.836 1 89.69 99 VAL A N 1
ATOM 771 C CA . VAL A 1 99 ? -16.797 7.707 -10.078 1 89.69 99 VAL A CA 1
ATOM 772 C C . VAL A 1 99 ? -17.375 9.125 -10.055 1 89.69 99 VAL A C 1
ATOM 774 O O . VAL A 1 99 ? -17.344 9.797 -9.023 1 89.69 99 VAL A O 1
ATOM 777 N N . SER A 1 100 ? -17.938 9.547 -11.148 1 89.12 100 SER A N 1
ATOM 778 C CA . SER A 1 100 ? -18.438 10.914 -11.273 1 89.12 100 SER A CA 1
ATOM 779 C C . SER A 1 100 ? -19.859 11.031 -10.719 1 89.12 100 SER A C 1
ATOM 781 O O . SER A 1 100 ? -20.391 12.133 -10.594 1 89.12 100 SER A O 1
ATOM 783 N N . GLY A 1 101 ? -20.484 9.938 -10.453 1 88 101 GLY A N 1
ATOM 784 C CA . GLY A 1 101 ? -21.828 9.945 -9.922 1 88 101 GLY A CA 1
ATOM 785 C C . GLY A 1 101 ? -22.891 9.992 -10.992 1 88 101 GLY A C 1
ATOM 786 O O . GLY A 1 101 ? -24.078 10.141 -10.695 1 88 101 GLY A O 1
ATOM 787 N N . GLN A 1 102 ? -22.5 9.891 -12.125 1 88.88 102 GLN A N 1
ATOM 788 C CA . GLN A 1 102 ? -23.438 9.945 -13.234 1 88.88 102 GLN A CA 1
ATOM 789 C C . GLN A 1 102 ? -24.25 8.656 -13.336 1 88.88 102 GLN A C 1
ATOM 791 O O . GLN A 1 102 ? -25.344 8.641 -13.914 1 88.88 102 GLN A O 1
ATOM 796 N N . ARG A 1 103 ? -23.688 7.625 -12.852 1 84.56 103 ARG A N 1
ATOM 797 C CA . ARG A 1 103 ? -24.328 6.316 -12.867 1 84.56 103 ARG A CA 1
ATOM 798 C C . ARG A 1 103 ? -24.234 5.641 -11.508 1 84.56 103 ARG A C 1
ATOM 800 O O . ARG A 1 103 ? -23.312 5.934 -10.727 1 84.56 103 ARG A O 1
ATOM 807 N N . GLY A 1 104 ? -25.188 4.77 -11.289 1 81.5 104 GLY A N 1
ATOM 808 C CA . GLY A 1 104 ? -25.109 3.98 -10.07 1 81.5 104 GLY A CA 1
ATOM 809 C C . GLY A 1 104 ? -25.766 4.66 -8.875 1 81.5 104 GLY A C 1
ATOM 810 O O . GLY A 1 104 ? -26.406 5.699 -9.023 1 81.5 104 GLY A O 1
ATOM 811 N N . PRO A 1 105 ? -25.641 4.16 -7.711 1 86.94 105 PRO A N 1
ATOM 812 C CA . PRO A 1 105 ? -26.297 4.633 -6.488 1 86.94 105 PRO A CA 1
ATOM 813 C C . PRO A 1 105 ? -25.625 5.875 -5.902 1 86.94 105 PRO A C 1
ATOM 815 O O . PRO A 1 105 ? -26.141 6.48 -4.961 1 86.94 105 PRO A O 1
ATOM 818 N N . GLY A 1 106 ? -24.484 6.168 -6.461 1 87.19 106 GLY A N 1
ATOM 819 C CA . GLY A 1 106 ? -23.734 7.285 -5.906 1 87.19 106 GLY A CA 1
ATOM 820 C C . GLY A 1 106 ? -22.797 6.875 -4.789 1 87.19 106 GLY A C 1
ATOM 821 O O . GLY A 1 106 ? -22.578 5.684 -4.559 1 87.19 106 GLY A O 1
ATOM 822 N N . ASP A 1 107 ? -21.984 7.789 -4.246 1 87.81 107 ASP A N 1
ATOM 823 C CA . ASP A 1 107 ? -21.109 7.633 -3.086 1 87.81 107 ASP A CA 1
ATOM 824 C C . ASP A 1 107 ? -19.953 6.668 -3.391 1 87.81 107 ASP A C 1
ATOM 826 O O . ASP A 1 107 ? -19.578 5.867 -2.537 1 87.81 107 ASP A O 1
ATOM 830 N N . PHE A 1 108 ? -19.609 6.684 -4.695 1 91.5 108 PHE A N 1
ATOM 831 C CA . PHE A 1 108 ? -18.406 5.934 -5.012 1 91.5 108 PHE A CA 1
ATOM 832 C C . PHE A 1 108 ? -17.25 6.348 -4.105 1 91.5 108 PHE A C 1
ATOM 834 O O . PHE A 1 108 ? -17.094 7.535 -3.805 1 91.5 108 PHE A O 1
ATOM 841 N N . PRO A 1 109 ? -16.5 5.379 -3.717 1 90.5 109 PRO A N 1
ATOM 842 C CA . PRO A 1 109 ? -15.398 5.727 -2.807 1 90.5 109 PRO A CA 1
ATOM 843 C C . PRO A 1 109 ? -14.461 6.777 -3.389 1 90.5 109 PRO A C 1
ATOM 845 O O . PRO A 1 109 ? -14.156 6.75 -4.582 1 90.5 109 PRO A O 1
ATOM 848 N N . PRO A 1 110 ? -13.984 7.68 -2.531 1 87 110 PRO A N 1
ATOM 849 C CA . PRO A 1 110 ? -13.039 8.68 -3.025 1 87 110 PRO A CA 1
ATOM 850 C C . PRO A 1 110 ? -11.656 8.094 -3.318 1 87 110 PRO A C 1
ATOM 852 O O . PRO A 1 110 ? -11.289 7.062 -2.752 1 87 110 PRO A O 1
ATOM 855 N N . PRO A 1 111 ? -10.922 8.711 -4.215 1 83.31 111 PRO A N 1
ATOM 856 C CA . PRO A 1 111 ? -9.547 8.266 -4.465 1 83.31 111 PRO A CA 1
ATOM 857 C C . PRO A 1 111 ? -8.656 8.391 -3.236 1 83.31 111 PRO A C 1
ATOM 859 O O . PRO A 1 111 ? -8.961 9.172 -2.326 1 83.31 111 PRO A O 1
ATOM 862 N N . MET A 1 112 ? -7.66 7.422 -3.168 1 75.31 112 MET A N 1
ATOM 863 C CA . MET A 1 112 ? -6.715 7.422 -2.057 1 75.31 112 MET A CA 1
ATOM 864 C C . MET A 1 112 ? -5.586 8.422 -2.303 1 75.31 112 MET A C 1
ATOM 866 O O . MET A 1 112 ? -4.891 8.82 -1.367 1 75.31 112 MET A O 1
ATOM 870 N N . SER A 1 113 ? -5.18 8.57 -3.57 1 65.12 113 SER A N 1
ATOM 871 C CA . SER A 1 113 ? -4.004 9.359 -3.906 1 65.12 113 SER A CA 1
ATOM 872 C C . SER A 1 113 ? -4.277 10.852 -3.75 1 65.12 113 SER A C 1
ATOM 874 O O . SER A 1 113 ? -5.418 11.297 -3.895 1 65.12 113 SER A O 1
ATOM 876 N N . ASP A 1 114 ? -3.141 11.359 -3.238 1 57.31 114 ASP A N 1
ATOM 877 C CA . ASP A 1 114 ? -3.082 12.797 -2.998 1 57.31 114 ASP A CA 1
ATOM 878 C C . ASP A 1 114 ? -3.34 13.578 -4.285 1 57.31 114 ASP A C 1
ATOM 880 O O . ASP A 1 114 ? -3.209 13.039 -5.383 1 57.31 114 ASP A O 1
ATOM 884 N N . THR A 1 115 ? -3.863 14.719 -3.977 1 56.03 115 THR A N 1
ATOM 885 C CA . THR A 1 115 ? -4.18 15.75 -4.965 1 56.03 115 THR A CA 1
ATOM 886 C C . THR A 1 115 ? -2.977 16.031 -5.855 1 56.03 115 THR A C 1
ATOM 888 O O . THR A 1 115 ? -3.123 16.594 -6.945 1 56.03 115 THR A O 1
ATOM 891 N N . LYS A 1 116 ? -1.718 15.695 -5.246 1 57.72 116 LYS A N 1
ATOM 892 C CA . LYS A 1 116 ? -0.565 16.141 -6.027 1 57.72 116 LYS A CA 1
ATOM 893 C C . LYS A 1 116 ? -0.167 15.086 -7.059 1 57.72 116 LYS A C 1
ATOM 895 O O . LYS A 1 116 ? 0.633 15.359 -7.953 1 57.72 116 LYS A O 1
ATOM 900 N N . SER A 1 117 ? -0.793 13.883 -6.781 1 58.5 117 SER A N 1
ATOM 901 C CA . SER A 1 117 ? -0.419 12.805 -7.695 1 58.5 117 SER A CA 1
ATOM 902 C C . SER A 1 117 ? -1.139 12.945 -9.031 1 58.5 117 SER A C 1
ATOM 904 O O . SER A 1 117 ? -2.273 13.422 -9.086 1 58.5 117 SER A O 1
ATOM 906 N N . GLY A 1 118 ? -0.387 12.961 -10.062 1 60.47 118 GLY A N 1
ATOM 907 C CA . GLY A 1 118 ? -0.932 13 -11.414 1 60.47 118 GLY A CA 1
ATOM 908 C C . GLY A 1 118 ? -1.973 11.922 -11.664 1 60.47 118 GLY A C 1
ATOM 909 O O . GLY A 1 118 ? -2.777 12.039 -12.594 1 60.47 118 GLY A O 1
ATOM 910 N N . GLN A 1 119 ? -1.961 10.875 -10.938 1 69.94 119 GLN A N 1
ATOM 911 C CA . GLN A 1 119 ? -2.932 9.82 -11.219 1 69.94 119 GLN A CA 1
ATOM 912 C C . GLN A 1 119 ? -3.775 9.5 -9.992 1 69.94 119 GLN A C 1
ATOM 914 O O . GLN A 1 119 ? -3.246 9.367 -8.883 1 69.94 119 GLN A O 1
ATOM 919 N N . LYS A 1 120 ? -5.07 9.422 -10.266 1 78.06 120 LYS A N 1
ATOM 920 C CA . LYS A 1 120 ? -5.98 9.062 -9.18 1 78.06 120 LYS A CA 1
ATOM 921 C C . LYS A 1 120 ? -5.949 7.562 -8.906 1 78.06 120 LYS A C 1
ATOM 923 O O . LYS A 1 120 ? -6.055 6.758 -9.836 1 78.06 120 LYS A O 1
ATOM 928 N N . LEU A 1 121 ? -5.684 7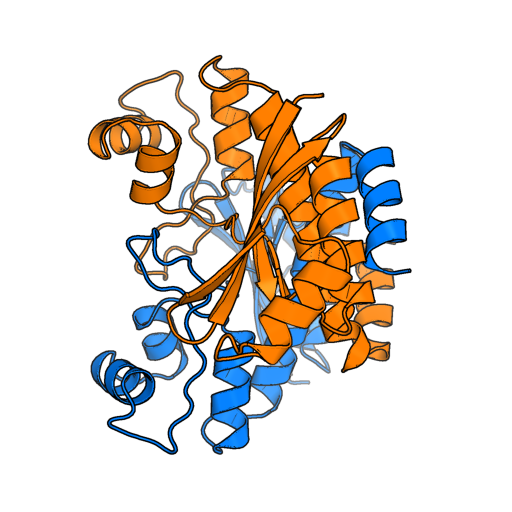.145 -7.684 1 82.31 121 LEU A N 1
ATOM 929 C CA . LEU A 1 121 ? -5.73 5.75 -7.25 1 82.31 121 LEU A CA 1
ATOM 930 C C . LEU A 1 121 ? -6.844 5.535 -6.227 1 82.31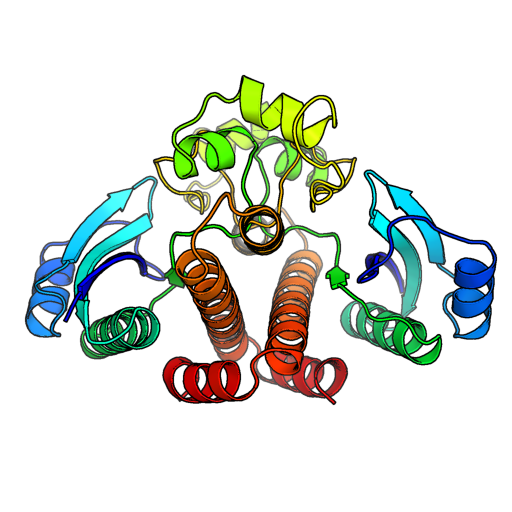 121 LEU A C 1
ATOM 932 O O . LEU A 1 121 ? -7.164 6.441 -5.453 1 82.31 121 LEU A O 1
ATOM 936 N N . TRP A 1 122 ? -7.414 4.332 -6.359 1 86.75 122 TRP A N 1
ATOM 937 C CA . TRP A 1 122 ? -8.445 3.932 -5.41 1 86.75 122 TRP A CA 1
ATOM 938 C C . TRP A 1 122 ? -7.984 2.738 -4.578 1 86.75 122 TRP A C 1
ATOM 940 O O . TRP A 1 122 ? -7.137 1.958 -5.016 1 86.75 122 TRP A O 1
ATOM 950 N N . SER A 1 123 ? -8.5 2.656 -3.418 1 85.5 123 SER A N 1
ATOM 951 C CA . SER A 1 123 ? -8.383 1.42 -2.652 1 85.5 123 SER A CA 1
ATOM 952 C C . SER A 1 123 ? -9.328 0.347 -3.182 1 85.5 123 SER A C 1
ATOM 954 O O . SER A 1 123 ? -10.547 0.519 -3.154 1 85.5 123 SER A O 1
ATOM 956 N N . TRP A 1 124 ? -8.82 -0.705 -3.607 1 88.75 124 TRP A N 1
ATOM 957 C CA . TRP A 1 124 ? -9.68 -1.784 -4.086 1 88.75 124 TRP A CA 1
ATOM 958 C C . TRP A 1 124 ? -10.617 -2.266 -2.986 1 88.75 124 TRP A C 1
ATOM 960 O O . TRP A 1 124 ? -11.766 -2.625 -3.252 1 88.75 124 TRP A O 1
ATOM 970 N N . GLY A 1 125 ? -10.102 -2.295 -1.819 1 88.5 125 GLY A N 1
ATOM 971 C CA . GLY A 1 125 ? -10.953 -2.701 -0.712 1 88.5 125 GLY A CA 1
ATOM 972 C C . GLY A 1 125 ? -12.195 -1.848 -0.57 1 88.5 125 GLY A C 1
ATOM 973 O O . GLY A 1 125 ? -13.297 -2.373 -0.415 1 88.5 125 GLY A O 1
ATOM 974 N N . GLU A 1 126 ? -12.047 -0.522 -0.684 1 88.94 126 GLU A N 1
ATOM 975 C CA . GLU A 1 126 ? -13.188 0.39 -0.596 1 88.94 126 GLU A CA 1
ATOM 976 C C . GLU A 1 126 ? -14.117 0.228 -1.793 1 88.94 126 GLU A C 1
ATOM 978 O O . GLU A 1 126 ? -15.344 0.242 -1.64 1 88.94 126 GLU A O 1
ATOM 983 N N . VAL A 1 127 ? -13.484 0.022 -2.906 1 91.44 127 VAL A N 1
ATOM 984 C CA . VAL A 1 127 ? -14.273 -0.134 -4.125 1 91.44 127 VAL A CA 1
ATOM 985 C C . VAL A 1 127 ? -15.078 -1.432 -4.062 1 91.44 127 VAL A C 1
ATOM 987 O O . VAL A 1 127 ? -16.266 -1.444 -4.359 1 91.44 127 VAL A O 1
ATOM 990 N N . ALA A 1 128 ? -14.398 -2.471 -3.621 1 91.62 128 ALA A N 1
ATOM 991 C CA . ALA A 1 128 ? -15.062 -3.77 -3.521 1 91.62 128 ALA A CA 1
ATOM 992 C C . ALA A 1 128 ? -16.234 -3.719 -2.543 1 91.62 128 ALA A C 1
ATOM 994 O O . ALA A 1 128 ? -17.297 -4.293 -2.803 1 91.62 128 ALA A O 1
ATOM 995 N N . GLU A 1 129 ? -16.078 -3.078 -1.495 1 91.06 129 GLU A N 1
ATOM 996 C CA . GLU A 1 129 ? -17.141 -2.93 -0.512 1 91.06 129 GLU A CA 1
ATOM 997 C C . GLU A 1 129 ? -18.328 -2.176 -1.099 1 91.06 129 GLU A C 1
ATOM 999 O O . GLU A 1 129 ? -19.484 -2.576 -0.909 1 91.06 129 GLU A O 1
ATOM 1004 N N . TRP A 1 130 ? -18 -1.098 -1.743 1 92.94 130 TRP A N 1
ATOM 1005 C CA . TRP A 1 130 ? -19.047 -0.315 -2.393 1 92.94 130 TRP A CA 1
ATOM 1006 C C . TRP A 1 130 ? -19.812 -1.162 -3.404 1 92.94 130 TRP A C 1
ATOM 1008 O O . TRP A 1 130 ? -21.047 -1.121 -3.453 1 92.94 130 TRP A O 1
ATOM 1018 N N . LEU A 1 131 ? -19.094 -1.896 -4.172 1 91.38 131 LEU A N 1
ATOM 1019 C CA . LEU A 1 131 ? -19.703 -2.758 -5.18 1 91.38 131 LEU A CA 1
ATOM 1020 C C . LEU A 1 131 ? -20.594 -3.816 -4.535 1 91.38 131 LEU A C 1
ATOM 1022 O O . LEU A 1 131 ? -21.672 -4.109 -5.027 1 91.38 131 LEU A O 1
ATOM 1026 N N . HIS A 1 132 ? -20.172 -4.32 -3.453 1 91.62 132 HIS A N 1
ATOM 1027 C CA . HIS A 1 132 ? -20.938 -5.355 -2.762 1 91.62 132 HIS A CA 1
ATOM 1028 C C . HIS A 1 132 ? -22.219 -4.793 -2.166 1 91.62 132 HIS A C 1
ATOM 1030 O O . HIS A 1 132 ? -23.297 -5.371 -2.334 1 91.62 132 HIS A O 1
ATOM 1036 N N . VAL A 1 133 ? -22.125 -3.703 -1.48 1 90.88 133 VAL A N 1
ATOM 1037 C CA . VAL A 1 133 ? -23.266 -3.068 -0.833 1 90.88 133 VAL A CA 1
ATOM 1038 C C . VAL A 1 133 ? -24.344 -2.746 -1.872 1 90.88 133 VAL A C 1
ATOM 1040 O O . VAL A 1 133 ? -25.547 -2.828 -1.587 1 90.88 133 VAL A O 1
ATOM 1043 N N . ASN A 1 134 ? -23.859 -2.52 -3.064 1 89.38 134 ASN A N 1
ATOM 1044 C CA . ASN A 1 134 ? -24.797 -2.15 -4.125 1 89.38 134 ASN A CA 1
ATOM 1045 C C . ASN A 1 134 ? -25.109 -3.338 -5.031 1 89.38 134 ASN A C 1
ATOM 1047 O O . ASN A 1 134 ? -25.625 -3.16 -6.137 1 89.38 134 ASN A O 1
ATOM 1051 N N . ASN A 1 135 ? -24.625 -4.453 -4.656 1 86 135 ASN A N 1
ATOM 1052 C CA . ASN A 1 135 ? -25.016 -5.734 -5.238 1 86 135 ASN A CA 1
ATOM 1053 C C . ASN A 1 135 ? -24.344 -5.953 -6.594 1 86 135 ASN A C 1
ATOM 1055 O O . ASN A 1 135 ? -24.938 -6.547 -7.496 1 86 135 ASN A O 1
ATOM 1059 N N . PHE A 1 136 ? -23.125 -5.371 -6.738 1 84.81 136 PHE A N 1
ATOM 1060 C CA . PHE A 1 136 ? -22.391 -5.535 -7.988 1 84.81 136 PHE A CA 1
ATOM 1061 C C . PHE A 1 136 ? -21.328 -6.625 -7.855 1 84.81 136 PHE A C 1
ATOM 1063 O O . PHE A 1 136 ? -20.828 -7.133 -8.859 1 84.81 136 PHE A O 1
ATOM 1070 N N . LEU A 1 137 ? -20.938 -6.977 -6.684 1 84.75 137 LEU A N 1
ATOM 1071 C CA . LEU A 1 137 ? -19.828 -7.898 -6.461 1 84.75 137 LEU A CA 1
ATOM 1072 C C . LEU A 1 137 ? -20.156 -8.867 -5.328 1 84.75 137 LEU A C 1
ATOM 1074 O O . LEU A 1 137 ? -20.797 -8.492 -4.348 1 84.75 137 LEU A O 1
ATOM 1078 N N . ASP A 1 138 ? -19.703 -9.992 -5.531 1 87.75 138 ASP A N 1
ATOM 1079 C CA . ASP A 1 138 ? -19.891 -11.031 -4.516 1 87.75 138 ASP A CA 1
ATOM 1080 C C . ASP A 1 138 ? -19.125 -10.695 -3.238 1 87.75 138 ASP A C 1
ATOM 1082 O O . ASP A 1 138 ? -18.031 -10.133 -3.295 1 87.75 138 ASP A O 1
ATOM 1086 N N . GLU A 1 139 ? -19.625 -11.094 -2.133 1 88.56 139 GLU A N 1
ATOM 1087 C CA . GLU A 1 139 ? -19.016 -10.867 -0.829 1 88.56 139 GLU A CA 1
ATOM 1088 C C . GLU A 1 139 ? -17.641 -11.508 -0.751 1 88.56 139 GLU A C 1
ATOM 1090 O O . GLU A 1 139 ? -16.75 -11.016 -0.045 1 88.56 139 GLU A O 1
ATOM 1095 N N . GLU A 1 140 ? -17.531 -12.547 -1.474 1 88.38 140 GLU A N 1
ATOM 1096 C CA . GLU A 1 140 ? -16.266 -13.289 -1.466 1 88.38 140 GLU A CA 1
ATOM 1097 C C . GLU A 1 140 ? -15.109 -12.414 -1.946 1 88.38 140 GLU A C 1
ATOM 1099 O O . GLU A 1 140 ? -13.992 -12.539 -1.449 1 88.38 140 GLU A O 1
ATOM 1104 N N . ILE A 1 141 ? -15.43 -11.531 -2.793 1 87.88 141 ILE A N 1
ATOM 1105 C CA . ILE A 1 141 ? -14.391 -10.68 -3.35 1 87.88 141 ILE A CA 1
ATOM 1106 C C . ILE A 1 141 ? -13.969 -9.641 -2.314 1 87.88 141 ILE A C 1
ATOM 1108 O O . ILE A 1 141 ? -12.781 -9.297 -2.215 1 87.88 141 ILE A O 1
ATOM 1112 N N . VAL A 1 142 ? -14.883 -9.188 -1.568 1 89.38 142 VAL A N 1
ATOM 1113 C CA . VAL A 1 142 ? -14.578 -8.25 -0.494 1 89.38 142 VAL A CA 1
ATOM 1114 C C . VAL A 1 142 ? -13.688 -8.922 0.547 1 89.38 142 VAL A C 1
ATOM 1116 O O . VAL A 1 142 ? -12.695 -8.344 0.987 1 89.38 142 VAL A O 1
ATOM 1119 N N . GLU A 1 143 ? -14.055 -10.102 0.819 1 91.25 143 GLU A N 1
ATOM 1120 C CA . GLU A 1 143 ? -13.273 -10.859 1.795 1 91.25 143 GLU A CA 1
ATOM 1121 C C . GLU A 1 143 ? -11.852 -11.102 1.294 1 91.25 143 GLU A C 1
ATOM 1123 O O . GLU A 1 143 ? -10.891 -11 2.062 1 91.25 143 GLU A O 1
ATOM 1128 N N . GLN A 1 144 ? -11.773 -11.438 0.046 1 92.38 144 GLN A N 1
ATOM 1129 C CA . GLN A 1 144 ? -10.453 -11.664 -0.549 1 92.38 144 GLN A CA 1
ATOM 1130 C C . GLN A 1 144 ? -9.602 -10.398 -0.478 1 92.38 144 GLN A C 1
ATOM 1132 O O . GLN A 1 144 ? -8.406 -10.477 -0.171 1 92.38 144 GLN A O 1
ATOM 1137 N N . SER A 1 145 ? -10.219 -9.297 -0.706 1 91.38 145 SER A N 1
ATOM 1138 C CA . SER A 1 145 ? -9.5 -8.023 -0.639 1 91.38 145 SER A CA 1
ATOM 1139 C C . SER A 1 145 ? -8.977 -7.762 0.768 1 91.38 145 SER A C 1
ATOM 1141 O O . SER A 1 145 ? -7.844 -7.305 0.938 1 91.38 145 SER A O 1
ATOM 1143 N N . SER A 1 146 ? -9.75 -8.039 1.735 1 92.19 146 SER A N 1
ATOM 1144 C CA . SER A 1 146 ? -9.344 -7.863 3.129 1 92.19 146 SER A CA 1
ATOM 1145 C C . SER A 1 146 ? -8.18 -8.773 3.488 1 92.19 146 SER A C 1
ATOM 1147 O O . SER A 1 146 ? -7.219 -8.344 4.129 1 92.19 146 SER A O 1
ATOM 1149 N N . ILE A 1 147 ? -8.305 -9.977 3.041 1 94.88 147 ILE A N 1
ATOM 1150 C CA . ILE A 1 147 ? -7.262 -10.969 3.301 1 94.88 147 ILE A CA 1
ATOM 1151 C C . ILE A 1 147 ? -5.941 -10.492 2.691 1 94.88 147 ILE A C 1
ATOM 1153 O O . ILE A 1 147 ? -4.91 -10.484 3.365 1 94.88 147 ILE A O 1
ATOM 1157 N N . ILE A 1 148 ? -6.027 -10.055 1.482 1 94.06 148 ILE A N 1
ATOM 1158 C CA . ILE A 1 148 ? -4.84 -9.617 0.76 1 94.06 148 ILE A CA 1
ATOM 1159 C C . ILE A 1 148 ? -4.223 -8.406 1.464 1 94.06 148 ILE A C 1
ATOM 1161 O O . ILE A 1 148 ? -3.008 -8.359 1.679 1 94.06 148 ILE A O 1
ATOM 1165 N N . ASN A 1 149 ? -5.012 -7.508 1.834 1 91.5 149 ASN A N 1
ATOM 1166 C CA . ASN A 1 149 ? -4.527 -6.297 2.494 1 91.5 149 ASN A CA 1
ATOM 1167 C C . ASN A 1 149 ? -3.832 -6.621 3.812 1 91.5 149 ASN A C 1
ATOM 1169 O O . ASN A 1 149 ? -2.756 -6.094 4.098 1 91.5 149 ASN A O 1
ATOM 1173 N N . VAL A 1 150 ? -4.449 -7.449 4.578 1 94.5 150 VAL A N 1
ATOM 1174 C CA . VAL A 1 150 ? -3.885 -7.797 5.875 1 94.5 150 VAL A CA 1
ATOM 1175 C C . VAL A 1 150 ? -2.576 -8.555 5.684 1 94.5 150 VAL A C 1
ATOM 1177 O O . VAL A 1 150 ? -1.567 -8.242 6.32 1 94.5 150 VAL A O 1
ATOM 1180 N N . ILE A 1 151 ? -2.578 -9.5 4.801 1 95.56 151 ILE A N 1
ATOM 1181 C CA . ILE A 1 151 ? -1.382 -10.297 4.555 1 95.56 151 ILE A CA 1
ATOM 1182 C C . ILE A 1 151 ? -0.251 -9.391 4.066 1 95.56 151 ILE A C 1
ATOM 1184 O O . ILE A 1 151 ? 0.869 -9.461 4.578 1 95.56 151 ILE A O 1
ATOM 1188 N N . ASN A 1 152 ? -0.573 -8.547 3.115 1 92.69 152 ASN A N 1
ATOM 1189 C CA . ASN A 1 152 ? 0.456 -7.66 2.586 1 92.69 152 ASN A CA 1
ATOM 1190 C C . ASN A 1 152 ? 0.971 -6.699 3.656 1 92.69 152 ASN A C 1
ATOM 1192 O O . ASN A 1 152 ? 2.148 -6.336 3.654 1 92.69 152 ASN A O 1
ATOM 1196 N N . SER A 1 153 ? 0.112 -6.293 4.516 1 93.38 153 SER A N 1
ATOM 1197 C CA . SER A 1 153 ? 0.55 -5.445 5.617 1 93.38 153 SER A CA 1
ATOM 1198 C C . SER A 1 153 ? 1.521 -6.184 6.531 1 93.38 153 SER A C 1
ATOM 1200 O O . SER A 1 153 ? 2.574 -5.652 6.891 1 93.38 153 SER A O 1
ATOM 1202 N N . PHE A 1 154 ? 1.23 -7.398 6.855 1 95.25 154 PHE A N 1
ATOM 1203 C CA . PHE A 1 154 ? 2.104 -8.164 7.734 1 95.25 154 PHE A CA 1
ATOM 1204 C C . PHE A 1 154 ? 3.418 -8.5 7.035 1 95.25 154 PHE A C 1
ATOM 1206 O O . PHE A 1 154 ? 4.477 -8.516 7.668 1 95.25 154 PHE A O 1
ATOM 1213 N N . LEU A 1 155 ? 3.318 -8.797 5.762 1 93.44 155 LEU A N 1
ATOM 1214 C CA . LEU A 1 155 ? 4.543 -9.062 5.016 1 93.44 155 LEU A CA 1
ATOM 1215 C C . LEU A 1 155 ? 5.457 -7.844 5.016 1 93.44 155 LEU A C 1
ATOM 1217 O O . LEU A 1 155 ? 6.676 -7.977 5.156 1 93.44 155 LEU A O 1
ATOM 1221 N N . SER A 1 156 ? 4.879 -6.703 4.848 1 91 156 SER A N 1
ATOM 1222 C CA . SER A 1 156 ? 5.641 -5.457 4.895 1 91 156 SER A CA 1
ATOM 1223 C C . SER A 1 156 ? 6.293 -5.258 6.262 1 91 156 SER A C 1
ATOM 1225 O O . SER A 1 156 ? 7.469 -4.91 6.348 1 91 156 SER A O 1
ATOM 1227 N N . ILE A 1 157 ? 5.57 -5.477 7.305 1 93.69 157 ILE A N 1
ATOM 1228 C CA . ILE A 1 157 ? 6.059 -5.328 8.672 1 93.69 157 ILE A CA 1
ATOM 1229 C C . ILE A 1 157 ? 7.195 -6.312 8.922 1 93.69 157 ILE A C 1
ATOM 1231 O O . ILE A 1 157 ? 8.227 -5.949 9.492 1 93.69 157 ILE A O 1
ATOM 1235 N N . ARG A 1 158 ? 7.004 -7.523 8.484 1 92.94 158 ARG A N 1
ATOM 1236 C CA . ARG A 1 158 ? 8.016 -8.555 8.664 1 92.94 158 ARG A CA 1
ATOM 1237 C C . ARG A 1 158 ? 9.336 -8.148 8.016 1 92.94 158 ARG A C 1
ATOM 1239 O O . ARG A 1 158 ? 10.406 -8.328 8.602 1 92.94 158 ARG A O 1
ATOM 1246 N N . ARG A 1 159 ? 9.258 -7.656 6.895 1 90 159 ARG A N 1
ATOM 1247 C CA . ARG A 1 159 ? 10.453 -7.234 6.18 1 90 159 ARG A CA 1
ATOM 1248 C C . ARG A 1 159 ? 11.172 -6.117 6.93 1 90 159 ARG A C 1
ATOM 1250 O O . ARG A 1 159 ? 12.398 -6.137 7.055 1 90 159 ARG A O 1
ATOM 1257 N N . GLU A 1 160 ? 10.391 -5.176 7.41 1 90.69 160 GLU A N 1
ATOM 1258 C CA . GLU A 1 160 ? 10.984 -4.059 8.141 1 90.69 160 GLU A CA 1
ATOM 1259 C C . GLU A 1 160 ? 11.523 -4.508 9.5 1 90.69 160 GLU A C 1
ATOM 1261 O O . GLU A 1 160 ? 12.523 -3.975 9.977 1 90.69 160 GLU A O 1
ATOM 1266 N N . GLU A 1 161 ? 10.789 -5.41 10.023 1 92.31 161 GLU A N 1
ATOM 1267 C CA . GLU A 1 161 ? 11.203 -5.906 11.336 1 92.31 161 GLU A CA 1
ATOM 1268 C C . GLU A 1 161 ? 12.57 -6.578 11.266 1 92.31 161 GLU A C 1
ATOM 1270 O O . GLU A 1 161 ? 13.344 -6.52 12.219 1 92.31 161 GLU A O 1
ATOM 1275 N N . GLY A 1 162 ? 12.812 -7.285 10.18 1 87.94 162 GLY A N 1
ATOM 1276 C CA . GLY A 1 162 ? 14.125 -7.875 9.984 1 87.94 162 GLY A CA 1
ATOM 1277 C C . GLY A 1 162 ? 15.242 -6.848 9.922 1 87.94 162 GLY A C 1
ATOM 1278 O O . GLY A 1 162 ? 16.344 -7.098 10.406 1 87.94 162 GLY A O 1
ATOM 1279 N N . LEU A 1 163 ? 14.984 -5.645 9.508 1 86.75 163 LEU A N 1
ATOM 1280 C CA . LEU A 1 163 ? 15.984 -4.605 9.289 1 86.75 163 LEU A CA 1
ATOM 1281 C C . LEU A 1 163 ? 16.031 -3.648 10.477 1 86.75 1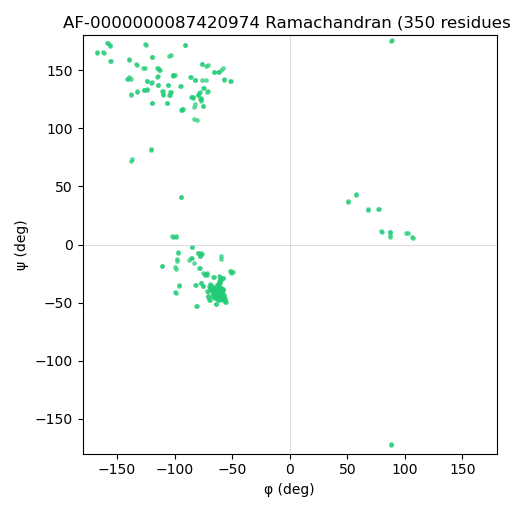63 LEU A C 1
ATOM 1283 O O . LEU A 1 163 ? 17.125 -3.252 10.906 1 86.75 163 LEU A O 1
ATOM 1287 N N . LYS A 1 164 ? 14.852 -3.32 10.992 1 93.19 164 LYS A N 1
ATOM 1288 C CA . LYS A 1 164 ? 14.727 -2.318 12.047 1 93.19 164 LYS A CA 1
ATOM 1289 C C . LYS A 1 164 ? 13.742 -2.766 13.117 1 93.19 164 LYS A C 1
ATOM 1291 O O . LYS A 1 164 ? 12.703 -2.133 13.312 1 93.19 164 LYS A O 1
ATOM 1296 N N . PRO A 1 165 ? 14.102 -3.762 13.961 1 94.06 165 PRO A N 1
ATOM 1297 C CA . PRO A 1 165 ? 13.148 -4.336 14.914 1 94.06 165 PRO A CA 1
ATOM 1298 C C . PRO A 1 165 ? 12.672 -3.324 15.953 1 94.06 165 PRO A C 1
ATOM 1300 O O . PRO A 1 165 ? 11.492 -3.336 16.328 1 94.06 165 PRO A O 1
ATOM 1303 N N . GLN A 1 166 ? 13.602 -2.445 16.391 1 94.5 166 GLN A N 1
ATOM 1304 C CA . GLN A 1 166 ? 13.211 -1.472 17.406 1 94.5 166 GLN A CA 1
ATOM 1305 C C . GLN A 1 166 ? 12.195 -0.475 16.844 1 94.5 166 GLN A C 1
ATOM 1307 O O . GLN A 1 166 ? 11.273 -0.067 17.547 1 94.5 166 GLN A O 1
ATOM 1312 N N . LEU A 1 167 ? 12.375 -0.127 15.602 1 94.75 167 LEU A N 1
ATOM 1313 C CA . LEU A 1 167 ? 11.445 0.78 14.945 1 94.75 167 LEU A CA 1
ATOM 1314 C C . LEU A 1 167 ? 10.047 0.174 14.883 1 94.75 167 LEU A C 1
ATOM 1316 O O . LEU A 1 167 ? 9.062 0.828 15.242 1 94.75 167 LEU A O 1
ATOM 1320 N N . VAL A 1 168 ? 9.961 -1.046 14.492 1 95.31 168 VAL A N 1
ATOM 1321 C CA . VAL A 1 168 ? 8.688 -1.736 14.328 1 95.31 168 VAL A CA 1
ATOM 1322 C C . VAL A 1 168 ? 8.008 -1.91 15.688 1 95.31 168 VAL A C 1
ATOM 1324 O O . VAL A 1 168 ? 6.801 -1.714 15.82 1 95.31 168 VAL A O 1
ATOM 1327 N N . LYS A 1 169 ? 8.852 -2.275 16.703 1 94.88 169 LYS A N 1
ATOM 1328 C CA . LYS A 1 169 ? 8.312 -2.443 18.047 1 94.88 169 LYS A CA 1
ATOM 1329 C C . LYS A 1 169 ? 7.707 -1.139 18.562 1 94.88 169 LYS A C 1
ATOM 1331 O O . LYS A 1 169 ? 6.613 -1.134 19.125 1 94.88 169 LYS A O 1
ATOM 1336 N N . THR A 1 170 ? 8.383 -0.059 18.375 1 95.12 170 THR A N 1
ATOM 1337 C CA . THR A 1 170 ? 7.934 1.25 18.844 1 95.12 170 THR A CA 1
ATOM 1338 C C . THR A 1 170 ? 6.641 1.655 18.141 1 95.12 170 THR A C 1
ATOM 1340 O O . THR A 1 170 ? 5.691 2.105 18.781 1 95.12 170 THR A O 1
ATOM 1343 N N . ILE A 1 171 ? 6.586 1.411 16.859 1 95.81 171 ILE A N 1
ATOM 1344 C CA . ILE A 1 171 ? 5.426 1.816 16.062 1 95.81 171 ILE A CA 1
ATOM 1345 C C . ILE A 1 171 ? 4.23 0.93 16.406 1 95.81 171 ILE A C 1
ATOM 1347 O O . ILE A 1 171 ? 3.104 1.416 16.531 1 95.81 171 ILE A O 1
ATOM 1351 N N . ARG A 1 172 ? 4.5 -0.354 16.578 1 94.31 172 ARG A N 1
ATOM 1352 C CA . ARG A 1 172 ? 3.439 -1.281 16.953 1 94.31 172 ARG A CA 1
ATOM 1353 C C . ARG A 1 172 ? 2.752 -0.831 18.25 1 94.31 172 ARG A C 1
ATOM 1355 O O . ARG A 1 172 ? 1.524 -0.729 18.297 1 94.31 172 ARG A O 1
ATOM 1362 N N . LYS A 1 173 ? 3.516 -0.477 19.25 1 93.25 173 LYS A N 1
ATOM 1363 C CA . LYS A 1 173 ? 2.99 -0.041 20.531 1 93.25 173 LYS A CA 1
ATOM 1364 C C . LYS A 1 173 ? 2.182 1.245 20.391 1 93.25 173 LYS A C 1
ATOM 1366 O O . LYS A 1 173 ? 1.099 1.37 20.969 1 93.25 173 LYS A O 1
ATOM 1371 N N . ALA A 1 174 ? 2.66 2.119 19.594 1 92.75 174 ALA A N 1
ATOM 1372 C CA . ALA A 1 174 ? 2.051 3.441 19.484 1 92.75 174 ALA A CA 1
ATOM 1373 C C . ALA A 1 174 ? 0.766 3.385 18.656 1 92.75 174 ALA A C 1
ATOM 1375 O O . ALA A 1 174 ? -0.192 4.109 18.953 1 92.75 174 ALA A O 1
ATOM 1376 N N . VAL A 1 175 ? 0.746 2.5 17.672 1 91.81 175 VAL A N 1
ATOM 1377 C CA . VAL A 1 175 ? -0.346 2.537 16.703 1 91.81 175 VAL A CA 1
ATOM 1378 C C . VAL A 1 175 ? -1.43 1.54 17.109 1 91.81 175 VAL A C 1
ATOM 1380 O O . VAL A 1 175 ? -2.619 1.783 16.891 1 91.81 175 VAL A O 1
ATOM 1383 N N . LEU A 1 176 ? -1.042 0.411 17.672 1 86.5 176 LEU A N 1
ATOM 1384 C CA . LEU A 1 176 ? -2.02 -0.629 17.969 1 86.5 176 LEU A CA 1
ATOM 1385 C C . LEU A 1 176 ? -2.447 -0.566 19.438 1 86.5 176 LEU A C 1
ATOM 1387 O O . LEU A 1 176 ? -3.424 -1.21 19.828 1 86.5 176 LEU A O 1
ATOM 1391 N N . SER A 1 177 ? -1.755 0.187 20.312 1 75.19 177 SER A N 1
ATOM 1392 C CA . SER A 1 177 ? -2.188 0.3 21.703 1 75.19 177 SER A CA 1
ATOM 1393 C C . SER A 1 177 ? -3.271 1.361 21.859 1 75.19 177 SER A C 1
ATOM 1395 O O . SER A 1 177 ? -3.348 2.301 21.078 1 75.19 177 SER A O 1
ATOM 1397 N N . MET B 1 1 ? 15.406 21.016 17.516 1 84.12 1 MET B N 1
ATOM 1398 C CA . MET B 1 1 ? 14.219 20.391 16.938 1 84.12 1 MET B CA 1
ATOM 1399 C C . MET B 1 1 ? 14.016 20.812 15.492 1 84.12 1 MET B C 1
ATOM 1401 O O . MET B 1 1 ? 14.391 21.922 15.109 1 84.12 1 MET B O 1
ATOM 1405 N N . LYS B 1 2 ? 13.727 19.859 14.594 1 92.19 2 LYS B N 1
ATOM 1406 C CA . LYS B 1 2 ? 13.445 20.109 13.188 1 92.19 2 LYS B CA 1
ATOM 1407 C C . LYS B 1 2 ? 11.945 20.062 12.906 1 92.19 2 LYS B C 1
ATOM 1409 O O . LYS B 1 2 ? 11.188 19.453 13.672 1 92.19 2 LYS B O 1
ATOM 1414 N N . THR B 1 3 ? 11.562 20.875 12 1 95.56 3 THR B N 1
ATOM 1415 C CA . THR B 1 3 ? 10.172 20.828 11.57 1 95.56 3 THR B CA 1
ATOM 1416 C C . THR B 1 3 ? 9.961 19.75 10.508 1 95.56 3 THR B C 1
ATOM 1418 O O . THR B 1 3 ? 10.711 19.688 9.531 1 95.56 3 THR B O 1
ATOM 1421 N N . TYR B 1 4 ? 9.062 18.906 10.719 1 94.44 4 TYR B N 1
ATOM 1422 C CA . TYR B 1 4 ? 8.727 17.844 9.781 1 94.44 4 TYR B CA 1
ATOM 1423 C C . TYR B 1 4 ? 7.363 18.078 9.148 1 94.44 4 TYR B C 1
ATOM 1425 O O . TYR B 1 4 ? 6.402 18.422 9.844 1 94.44 4 TYR B O 1
ATOM 1433 N N . GLU B 1 5 ? 7.352 17.938 7.879 1 92.81 5 GLU B N 1
ATOM 1434 C CA . GLU B 1 5 ? 6.109 18.109 7.129 1 92.81 5 GLU B CA 1
ATOM 1435 C C . GLU B 1 5 ? 5.543 16.766 6.688 1 92.81 5 GLU B C 1
ATOM 1437 O O . GLU B 1 5 ? 6.262 15.93 6.133 1 92.81 5 GLU B O 1
ATOM 1442 N N . PHE B 1 6 ? 4.277 16.5 6.957 1 92.81 6 PHE B N 1
ATOM 1443 C CA . PHE B 1 6 ? 3.574 15.297 6.531 1 92.81 6 PHE B CA 1
ATOM 1444 C C . PHE B 1 6 ? 2.066 15.5 6.602 1 92.81 6 PHE B C 1
ATOM 1446 O O . PHE B 1 6 ? 1.588 16.453 7.211 1 92.81 6 PHE B O 1
ATOM 1453 N N . THR B 1 7 ? 1.384 14.609 5.957 1 92.81 7 THR B N 1
ATOM 1454 C CA . THR B 1 7 ? -0.07 14.711 5.887 1 92.81 7 THR B CA 1
ATOM 1455 C C . THR B 1 7 ? -0.728 13.414 6.355 1 92.81 7 THR B C 1
ATOM 1457 O O . THR B 1 7 ? -0.288 12.32 5.992 1 92.81 7 THR B O 1
ATOM 1460 N N . LEU B 1 8 ? -1.726 13.539 7.211 1 93.56 8 LEU B N 1
ATOM 1461 C CA . LEU B 1 8 ? -2.523 12.406 7.668 1 93.56 8 LEU B CA 1
ATOM 1462 C C . LEU B 1 8 ? -3.936 12.469 7.098 1 93.56 8 LEU B C 1
ATOM 1464 O O . LEU B 1 8 ? -4.594 13.508 7.168 1 93.56 8 LEU B O 1
ATOM 1468 N N . PHE B 1 9 ? -4.352 11.398 6.539 1 91.12 9 PHE B N 1
ATOM 1469 C CA . PHE B 1 9 ? -5.75 11.266 6.152 1 91.12 9 PHE B CA 1
ATOM 1470 C C . PHE B 1 9 ? -6.586 10.742 7.316 1 91.12 9 PHE B C 1
ATOM 1472 O O . PHE B 1 9 ? -6.145 9.875 8.062 1 91.12 9 PHE B O 1
ATOM 1479 N N . ILE B 1 10 ? -7.766 11.25 7.352 1 92.81 10 ILE B N 1
ATOM 1480 C CA . ILE B 1 10 ? -8.648 10.914 8.461 1 92.81 10 ILE B CA 1
ATOM 1481 C C . ILE B 1 10 ? -9.727 9.938 7.992 1 92.81 10 ILE B C 1
ATOM 1483 O O . ILE B 1 10 ? -10.281 10.094 6.906 1 92.81 10 ILE B O 1
ATOM 1487 N N . ASP B 1 11 ? -9.953 8.961 8.836 1 89.88 11 ASP B N 1
ATOM 1488 C CA . ASP B 1 11 ? -10.867 7.883 8.484 1 89.88 11 ASP B CA 1
ATOM 1489 C C . ASP B 1 11 ? -12.32 8.344 8.562 1 89.88 11 ASP B C 1
ATOM 1491 O O . ASP B 1 11 ? -12.711 9.031 9.516 1 89.88 11 ASP B O 1
ATOM 1495 N N . GLY B 1 12 ? -13.094 7.984 7.539 1 85.12 12 GLY B N 1
ATOM 1496 C CA . GLY B 1 12 ? -14.547 8.039 7.617 1 85.12 12 GLY B CA 1
ATOM 1497 C C . GLY B 1 12 ? -15.102 9.438 7.406 1 85.12 12 GLY B C 1
ATOM 1498 O O . GLY B 1 12 ? -16.266 9.695 7.68 1 85.12 12 GLY B O 1
ATOM 1499 N N . MET B 1 13 ? -14.273 10.359 6.973 1 86.31 13 MET B N 1
ATOM 1500 C CA . MET B 1 13 ? -14.758 11.719 6.781 1 86.31 13 MET B CA 1
ATOM 1501 C C . MET B 1 13 ? -14.609 12.156 5.328 1 86.31 13 MET B C 1
ATOM 1503 O O . MET B 1 13 ? -13.594 11.859 4.688 1 86.31 13 MET B O 1
ATOM 1507 N N . THR B 1 14 ? -15.672 12.852 4.926 1 83.44 14 THR B N 1
ATOM 1508 C CA . THR B 1 14 ? -15.656 13.258 3.525 1 83.44 14 THR B CA 1
ATOM 1509 C C . THR B 1 14 ? -15.492 14.773 3.408 1 83.44 14 THR B C 1
ATOM 1511 O O . THR B 1 14 ? -15.172 15.289 2.334 1 83.44 14 THR B O 1
ATOM 1514 N N . GLU B 1 15 ? -15.758 15.477 4.453 1 86.56 15 GLU B N 1
ATOM 1515 C CA . GLU B 1 15 ? -15.617 16.922 4.457 1 86.56 15 GLU B CA 1
ATOM 1516 C C . GLU B 1 15 ? -15.039 17.422 5.777 1 86.56 15 GLU B C 1
ATOM 1518 O O . GLU B 1 15 ? -15.32 16.859 6.836 1 86.56 15 GLU B O 1
ATOM 1523 N N . SER B 1 16 ? -14.25 18.391 5.574 1 88.75 16 SER B N 1
ATOM 1524 C CA . SER B 1 16 ? -13.711 19.031 6.77 1 88.75 16 SER B CA 1
ATOM 1525 C C . SER B 1 16 ? -14.688 20.047 7.344 1 88.75 16 SER B C 1
ATOM 1527 O O . SER B 1 16 ? -15.125 20.953 6.641 1 88.75 16 SER B O 1
ATOM 1529 N N . THR B 1 17 ? -15.086 19.844 8.555 1 90.69 17 THR B N 1
ATOM 1530 C CA . THR B 1 17 ? -16.016 20.75 9.211 1 90.69 17 THR B CA 1
ATOM 1531 C C . THR B 1 17 ? -15.289 21.625 10.234 1 90.69 17 THR B C 1
ATOM 1533 O O . THR B 1 17 ? -14.156 21.328 10.617 1 90.69 17 THR B O 1
ATOM 1536 N N . ASP B 1 18 ? -16.031 22.703 10.57 1 91.81 18 ASP B N 1
ATOM 1537 C CA . ASP B 1 18 ? -15.477 23.547 11.625 1 91.81 18 ASP B CA 1
ATOM 1538 C C . ASP B 1 18 ? -15.352 22.781 12.938 1 91.81 18 ASP B C 1
ATOM 1540 O O . ASP B 1 18 ? -14.414 23.016 13.703 1 91.81 18 ASP B O 1
ATOM 1544 N N . GLU B 1 19 ? -16.297 21.906 13.156 1 92.12 19 GLU B N 1
ATOM 1545 C CA . GLU B 1 19 ? -16.25 21.078 14.359 1 92.12 19 GLU B CA 1
ATOM 1546 C C . GLU B 1 19 ? -15 20.203 14.383 1 92.12 19 GLU B C 1
ATOM 1548 O O . GLU B 1 19 ? -14.352 20.078 15.422 1 92.12 19 GLU B O 1
ATOM 1553 N N . PHE B 1 20 ? -14.727 19.688 13.258 1 93.94 20 PHE B N 1
ATOM 1554 C CA . PHE B 1 20 ? -13.531 18.875 13.133 1 93.94 20 PHE B CA 1
ATOM 1555 C C . PHE B 1 20 ? -12.281 19.703 13.375 1 93.94 20 PHE B C 1
ATOM 1557 O O . PHE B 1 20 ? -11.43 19.328 14.188 1 93.94 20 PHE B O 1
ATOM 1564 N N . ALA B 1 21 ? -12.18 20.812 12.688 1 93.25 21 ALA B N 1
ATOM 1565 C CA . ALA B 1 21 ? -11.008 21.672 12.797 1 93.25 21 ALA B CA 1
ATOM 1566 C C . ALA B 1 21 ? -10.797 22.141 14.234 1 93.25 21 ALA B C 1
ATOM 1568 O O . ALA B 1 21 ? -9.664 22.156 14.734 1 93.25 21 ALA B O 1
ATOM 1569 N N . ASN B 1 22 ? -11.875 22.516 14.891 1 94.25 22 ASN B N 1
ATOM 1570 C CA . ASN B 1 22 ? -11.805 22.953 16.281 1 94.25 22 ASN B CA 1
ATOM 1571 C C . ASN B 1 22 ? -11.359 21.828 17.203 1 94.25 22 ASN B C 1
ATOM 1573 O O . ASN B 1 22 ? -10.523 22.031 18.094 1 94.25 22 ASN B O 1
ATOM 1577 N N . ALA B 1 23 ? -11.906 20.656 16.969 1 93.81 23 ALA B N 1
ATOM 1578 C CA . ALA B 1 23 ? -11.523 19.484 17.766 1 93.81 23 ALA B CA 1
ATOM 1579 C C . ALA B 1 23 ? -10.039 19.172 17.609 1 93.81 23 ALA B C 1
ATOM 1581 O O . ALA B 1 23 ? -9.352 18.859 18.578 1 93.81 23 ALA B O 1
ATOM 1582 N N . MET B 1 24 ? -9.547 19.25 16.375 1 93.81 24 MET B N 1
ATOM 1583 C CA . MET B 1 24 ? -8.141 18.969 16.094 1 93.81 24 MET B CA 1
ATOM 1584 C C . MET B 1 24 ? -7.242 20.016 16.75 1 93.81 24 MET B C 1
ATOM 1586 O O . MET B 1 24 ? -6.207 19.672 17.328 1 93.81 24 MET B O 1
ATOM 1590 N N . PHE B 1 25 ? -7.664 21.266 16.688 1 93.31 25 PHE B N 1
ATOM 1591 C CA . PHE B 1 25 ? -6.906 22.344 17.312 1 93.31 25 PHE B CA 1
ATOM 1592 C C . PHE B 1 25 ? -6.773 22.109 18.812 1 93.31 25 PHE B C 1
ATOM 1594 O O . PHE B 1 25 ? -5.68 22.25 19.359 1 93.31 25 PHE B O 1
ATOM 1601 N N . GLU B 1 26 ? -7.816 21.719 19.453 1 94.12 26 GLU B N 1
ATOM 1602 C CA . GLU B 1 26 ? -7.848 21.5 20.891 1 94.12 26 GLU B CA 1
ATOM 1603 C C . GLU B 1 26 ? -7.066 20.25 21.281 1 94.12 26 GLU B C 1
ATOM 1605 O O . GLU B 1 26 ? -6.504 20.188 22.375 1 94.12 26 GLU B O 1
ATOM 1610 N N . ALA B 1 27 ? -6.969 19.328 20.375 1 94.5 27 ALA B N 1
ATOM 1611 C CA . ALA B 1 27 ? -6.332 18.047 20.656 1 94.5 27 ALA B CA 1
ATOM 1612 C C . ALA B 1 27 ? -4.82 18.125 20.469 1 94.5 27 ALA B C 1
ATOM 1614 O O . ALA B 1 27 ? -4.102 17.156 20.734 1 94.5 27 ALA B O 1
ATOM 1615 N N . GLY B 1 28 ? -4.312 19.328 20.031 1 93.44 28 GLY B N 1
ATOM 1616 C CA . GLY B 1 28 ? -2.875 19.484 19.875 1 93.44 28 GLY B CA 1
ATOM 1617 C C . GLY B 1 28 ? -2.424 19.5 18.438 1 93.44 28 GLY B C 1
ATOM 1618 O O . GLY B 1 28 ? -1.225 19.438 18.156 1 93.44 28 GLY B O 1
ATOM 1619 N N . CYS B 1 29 ? -3.363 19.5 17.5 1 95.56 29 CYS B N 1
ATOM 1620 C CA . CYS B 1 29 ? -3.045 19.562 16.078 1 95.56 29 CYS B CA 1
ATOM 1621 C C . CYS B 1 29 ? -3.082 21 15.578 1 95.56 29 CYS B C 1
ATOM 1623 O O . CYS B 1 29 ? -3.613 21.281 14.5 1 95.56 29 CYS B O 1
ATOM 1625 N N . ASP B 1 30 ? -2.549 21.922 16.391 1 94.06 30 ASP B N 1
ATOM 1626 C CA . ASP B 1 30 ? -2.604 23.344 16.047 1 94.06 30 ASP B CA 1
ATOM 1627 C C . ASP B 1 30 ? -1.525 23.719 15.031 1 94.06 30 ASP B C 1
ATOM 1629 O O . ASP B 1 30 ? -1.545 24.812 14.469 1 94.06 30 ASP B O 1
ATOM 1633 N N . ASP B 1 31 ? -0.634 22.828 14.711 1 95.75 31 ASP B N 1
ATOM 1634 C CA . ASP B 1 31 ? 0.401 23.031 13.703 1 95.75 31 ASP B CA 1
ATOM 1635 C C . ASP B 1 31 ? -0.001 22.406 12.367 1 95.75 31 ASP B C 1
ATOM 1637 O O . ASP B 1 31 ? 0.822 22.281 11.461 1 95.75 31 ASP B O 1
ATOM 1641 N N . GLY B 1 32 ? -1.199 21.953 12.352 1 94.5 32 GLY B N 1
ATOM 1642 C CA . GLY B 1 32 ? -1.714 21.328 11.141 1 94.5 32 GLY B CA 1
ATOM 1643 C C . GLY B 1 32 ? -2.826 22.125 10.484 1 94.5 32 GLY B C 1
ATOM 1644 O O . GLY B 1 32 ? -3.529 22.891 11.156 1 94.5 32 GLY B O 1
ATOM 1645 N N . THR B 1 33 ? -2.969 22.047 9.211 1 94 33 THR B N 1
ATOM 1646 C CA . THR B 1 33 ? -4.055 22.641 8.445 1 94 33 THR B CA 1
ATOM 1647 C C . THR B 1 33 ? -5.031 21.578 7.961 1 94 33 THR B C 1
ATOM 1649 O O . THR B 1 33 ? -4.633 20.625 7.273 1 94 33 THR B O 1
ATOM 1652 N N . CYS B 1 34 ? -6.242 21.734 8.352 1 93.38 34 CYS B N 1
ATOM 1653 C CA . CYS B 1 34 ? -7.273 20.797 7.941 1 93.38 34 CYS B CA 1
ATOM 1654 C C . CYS B 1 34 ? -7.801 21.125 6.551 1 93.38 34 CYS B C 1
ATOM 1656 O O . CYS B 1 34 ? -7.984 22.297 6.219 1 93.38 34 CYS B O 1
ATOM 1658 N N . GLY B 1 35 ? -8.039 20.125 5.848 1 90.06 35 GLY B N 1
ATOM 1659 C CA . GLY B 1 35 ? -8.594 20.312 4.516 1 90.06 35 GLY B CA 1
ATOM 1660 C C . GLY B 1 35 ? -9.305 19.078 3.996 1 90.06 35 GLY B C 1
ATOM 1661 O O . GLY B 1 35 ? -9.43 18.078 4.707 1 90.06 35 GLY B O 1
ATOM 1662 N N . SER B 1 36 ? -9.945 19.234 2.832 1 87.69 36 SER B N 1
ATOM 1663 C CA . SER B 1 36 ? -10.594 18.125 2.133 1 87.69 36 SER B CA 1
ATOM 1664 C C . SER B 1 36 ? -10.227 18.125 0.652 1 87.69 36 SER B C 1
ATOM 1666 O O . SER B 1 36 ? -10.117 19.188 0.031 1 87.69 36 SER B O 1
ATOM 1668 N N . SER B 1 37 ? -9.859 16.953 0.266 1 77.69 37 SER B N 1
ATOM 1669 C CA . SER B 1 37 ? -9.578 16.797 -1.156 1 77.69 37 SER B CA 1
ATOM 1670 C C . SER B 1 37 ? -10.148 15.484 -1.685 1 77.69 37 SER B C 1
ATOM 1672 O O . SER B 1 37 ? -9.953 14.43 -1.081 1 77.69 37 SER B O 1
ATOM 1674 N N . CYS B 1 38 ? -10.898 15.633 -2.812 1 77.62 38 CYS B N 1
ATOM 1675 C CA . CYS B 1 38 ? -11.445 14.461 -3.496 1 77.62 38 CYS B CA 1
ATOM 1676 C C . CYS B 1 38 ? -12.188 13.555 -2.521 1 77.62 38 CYS B C 1
ATOM 1678 O O . CYS B 1 38 ? -11.969 12.336 -2.514 1 77.62 38 CYS B O 1
ATOM 1680 N N . GLY B 1 39 ? -12.891 14.18 -1.539 1 81.12 39 GLY B N 1
ATOM 1681 C CA . GLY B 1 39 ? -13.766 13.43 -0.653 1 81.12 39 GLY B CA 1
ATOM 1682 C C . GLY B 1 39 ? -13.047 12.867 0.558 1 81.12 39 GLY B C 1
ATOM 1683 O O . GLY B 1 39 ? -13.57 11.992 1.25 1 81.12 39 GLY B O 1
ATOM 1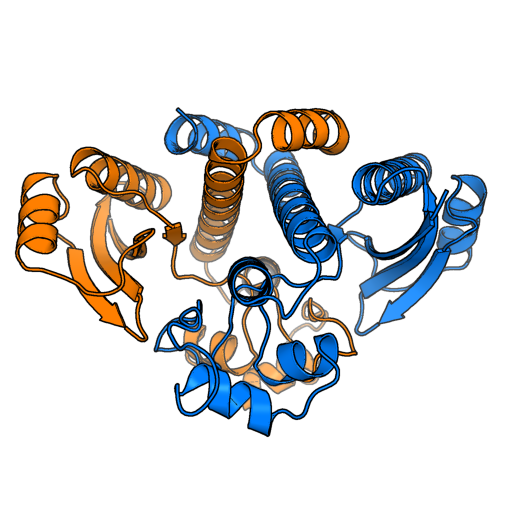684 N N . ARG B 1 40 ? -11.828 13.328 0.736 1 87 40 ARG B N 1
ATOM 1685 C CA . ARG B 1 40 ? -11.094 12.883 1.914 1 87 40 ARG B CA 1
ATOM 1686 C C . ARG B 1 40 ? -10.625 14.062 2.752 1 87 40 ARG B C 1
ATOM 1688 O O . ARG B 1 40 ? -10.219 15.094 2.211 1 87 40 ARG B O 1
ATOM 1695 N N . VAL B 1 41 ? -10.727 13.836 4 1 91.38 41 VAL B N 1
ATOM 1696 C CA . VAL B 1 41 ? -10.281 14.859 4.945 1 91.38 41 VAL B CA 1
ATOM 1697 C C . VAL B 1 41 ? -8.844 14.562 5.379 1 91.38 41 VAL B C 1
ATOM 1699 O O . VAL B 1 41 ? -8.477 13.406 5.609 1 91.38 41 VAL B O 1
ATOM 1702 N N . PHE B 1 42 ? -8.078 15.641 5.395 1 92.31 42 PHE B N 1
ATOM 1703 C CA . PHE B 1 42 ? -6.684 15.453 5.777 1 92.31 42 PHE B CA 1
ATOM 1704 C C . PHE B 1 42 ? -6.211 16.594 6.676 1 92.31 42 PHE B C 1
ATOM 1706 O O . PHE B 1 42 ? -6.891 17.609 6.797 1 92.31 42 PHE B O 1
ATOM 1713 N N . ILE B 1 43 ? -5.164 16.312 7.395 1 94.5 43 ILE B N 1
ATOM 1714 C CA . ILE B 1 43 ? -4.43 17.344 8.133 1 94.5 43 ILE B CA 1
ATOM 1715 C C . ILE B 1 43 ? -2.99 17.406 7.637 1 94.5 43 ILE B C 1
ATOM 1717 O O . ILE B 1 43 ? -2.277 16.406 7.637 1 94.5 43 ILE B O 1
ATOM 1721 N N . ALA B 1 44 ? -2.59 18.562 7.168 1 93.88 44 ALA B N 1
ATOM 1722 C CA . ALA B 1 44 ? -1.204 18.797 6.77 1 93.88 44 ALA B CA 1
ATOM 1723 C C . ALA B 1 44 ? -0.4 19.406 7.914 1 93.88 44 ALA B C 1
ATOM 1725 O O . ALA B 1 44 ? -0.632 20.547 8.305 1 93.88 44 ALA B O 1
ATOM 1726 N N . PHE B 1 45 ? 0.563 18.688 8.352 1 95.94 45 PHE B N 1
ATOM 1727 C CA . PHE B 1 45 ? 1.278 19.094 9.562 1 95.94 45 PHE B CA 1
ATOM 1728 C C . PHE B 1 45 ? 2.609 19.75 9.211 1 95.94 45 PHE B C 1
ATOM 1730 O O . PHE B 1 45 ? 3.258 19.359 8.234 1 95.94 45 PHE B O 1
ATOM 1737 N N . ASP B 1 46 ? 3.008 20.688 9.961 1 96.44 46 ASP B N 1
ATOM 1738 C CA . ASP B 1 46 ? 4.371 21.172 10.156 1 96.44 46 ASP B CA 1
ATOM 1739 C C . ASP B 1 46 ? 4.793 21.047 11.617 1 96.44 46 ASP B C 1
ATOM 1741 O O . ASP B 1 46 ? 4.84 22.047 12.344 1 96.44 46 ASP B O 1
ATOM 1745 N N . ARG B 1 47 ? 5.223 19.906 12.047 1 96.5 47 ARG B N 1
ATOM 1746 C CA . ARG B 1 47 ? 5.41 19.609 13.461 1 96.5 47 ARG B CA 1
ATOM 1747 C C . ARG B 1 47 ? 6.887 19.641 13.836 1 96.5 47 ARG B C 1
ATOM 1749 O O . ARG B 1 47 ? 7.719 19.031 13.156 1 96.5 47 ARG B O 1
ATOM 1756 N N . GLU B 1 48 ? 7.125 20.312 14.844 1 96.56 48 GLU B N 1
ATOM 1757 C CA . GLU B 1 48 ? 8.477 20.312 15.398 1 96.56 48 GLU B CA 1
ATOM 1758 C C . GLU B 1 48 ? 8.68 19.125 16.344 1 96.56 48 GLU B C 1
ATOM 1760 O O . GLU B 1 48 ? 7.879 18.906 17.25 1 96.56 48 GLU B O 1
ATOM 1765 N N . ALA B 1 49 ? 9.734 18.344 16.109 1 96.75 49 ALA B N 1
ATOM 1766 C CA . ALA B 1 49 ? 10.039 17.172 16.938 1 96.75 49 ALA B CA 1
ATOM 1767 C C . ALA B 1 49 ? 11.523 16.828 16.844 1 96.75 49 ALA B C 1
ATOM 1769 O O . ALA B 1 49 ? 12.266 17.406 16.047 1 96.75 49 ALA B O 1
ATOM 1770 N N . ASP B 1 50 ? 11.922 15.914 17.688 1 96.19 50 ASP B N 1
ATOM 1771 C CA . ASP B 1 50 ? 13.312 15.461 17.703 1 96.19 50 ASP B CA 1
ATOM 1772 C C . ASP B 1 50 ? 13.586 14.492 16.562 1 96.19 50 ASP B C 1
ATOM 1774 O O . ASP B 1 50 ? 14.742 14.297 16.172 1 96.19 50 ASP B O 1
ATOM 1778 N N . SER B 1 51 ? 12.531 13.898 16.031 1 95.81 51 SER B N 1
ATOM 1779 C CA . SER B 1 51 ? 12.648 12.969 14.914 1 95.81 51 SER B CA 1
ATOM 1780 C C . SER B 1 51 ? 11.352 12.898 14.109 1 95.81 51 SER B C 1
ATOM 1782 O O . SER B 1 51 ? 10.289 13.289 14.602 1 95.81 51 SER B O 1
ATOM 1784 N N . PHE B 1 52 ? 11.477 12.5 12.969 1 95.88 52 PHE B N 1
ATOM 1785 C CA . PHE B 1 52 ? 10.297 12.312 12.133 1 95.88 52 PHE B CA 1
ATOM 1786 C C . PHE B 1 52 ? 9.328 11.328 12.773 1 95.88 52 PHE B C 1
ATOM 1788 O O . PHE B 1 52 ? 8.109 11.547 12.758 1 95.88 52 PHE B O 1
ATOM 1795 N N . LEU B 1 53 ? 9.836 10.203 13.312 1 96.69 53 LEU B N 1
ATOM 1796 C CA . LEU B 1 53 ? 9.016 9.203 13.984 1 96.69 53 LEU B CA 1
ATOM 1797 C C . LEU B 1 53 ? 8.195 9.836 15.109 1 96.69 53 LEU B C 1
ATOM 1799 O O . LEU B 1 53 ? 6.98 9.633 15.188 1 96.69 53 LEU B O 1
ATOM 1803 N N . GLU B 1 54 ? 8.82 10.57 15.922 1 96.88 54 GLU B N 1
ATOM 1804 C CA . GLU B 1 54 ? 8.133 11.219 17.031 1 96.88 54 GLU B CA 1
ATOM 1805 C C . GLU B 1 54 ? 7.066 12.188 16.531 1 96.88 54 GLU B C 1
ATOM 1807 O O . GLU B 1 54 ? 5.973 12.273 17.094 1 96.88 54 GLU B O 1
ATOM 1812 N N . ALA B 1 55 ? 7.434 12.938 15.492 1 96.94 55 ALA B N 1
ATOM 1813 C CA . ALA B 1 55 ? 6.496 13.898 14.922 1 96.94 55 ALA B CA 1
ATOM 1814 C C . ALA B 1 55 ? 5.211 13.203 14.461 1 96.94 55 ALA B C 1
ATOM 1816 O O . ALA B 1 55 ? 4.109 13.625 14.82 1 96.94 55 ALA B O 1
ATOM 1817 N N . VAL B 1 56 ? 5.367 12.133 13.742 1 96.62 56 VAL B N 1
ATOM 1818 C CA . VAL B 1 56 ? 4.223 11.453 13.156 1 96.62 56 VAL B CA 1
ATOM 1819 C C . VAL B 1 56 ? 3.41 10.758 14.25 1 96.62 56 VAL B C 1
ATOM 1821 O O . VAL B 1 56 ? 2.184 10.875 14.289 1 96.62 56 VAL B O 1
ATOM 1824 N N . LEU B 1 57 ? 4.062 10.078 15.164 1 97.31 57 LEU B N 1
ATOM 1825 C CA . LEU B 1 57 ? 3.35 9.352 16.203 1 97.31 57 LEU B CA 1
ATOM 1826 C C . LEU B 1 57 ? 2.609 10.305 17.125 1 97.31 57 LEU B C 1
ATOM 1828 O O . LEU B 1 57 ? 1.492 10.016 17.562 1 97.31 57 LEU B O 1
ATOM 1832 N N . SER B 1 58 ? 3.23 11.43 17.422 1 96.81 58 SER B N 1
ATOM 1833 C CA . SER B 1 58 ? 2.551 12.422 18.266 1 96.81 58 SER B CA 1
ATOM 1834 C C . SER B 1 58 ? 1.325 12.984 17.547 1 96.81 58 SER B C 1
ATOM 1836 O O . SER B 1 58 ? 0.291 13.219 18.188 1 96.81 58 SER B O 1
ATOM 1838 N N . ALA B 1 59 ? 1.47 13.211 16.266 1 97.12 59 ALA B N 1
ATOM 1839 C CA . ALA B 1 59 ? 0.338 13.711 15.492 1 97.12 59 ALA B CA 1
ATOM 1840 C C . ALA B 1 59 ? -0.808 12.703 15.484 1 97.12 59 ALA B C 1
ATOM 1842 O O . ALA B 1 59 ? -1.971 13.07 15.656 1 97.12 59 ALA B O 1
ATOM 1843 N N . ILE B 1 60 ? -0.459 11.445 15.25 1 96.38 60 ILE B N 1
ATOM 1844 C CA . ILE B 1 60 ? -1.466 10.383 15.25 1 96.38 60 ILE B CA 1
ATOM 1845 C C . ILE B 1 60 ? -2.17 10.344 16.609 1 96.38 60 ILE B C 1
ATOM 1847 O O . ILE B 1 60 ? -3.4 10.266 16.672 1 96.38 60 ILE B O 1
ATOM 1851 N N . SER B 1 61 ? -1.449 10.391 17.688 1 96.5 61 SER B N 1
ATOM 1852 C CA . SER B 1 61 ? -1.998 10.383 19.047 1 96.5 61 SER B CA 1
ATOM 1853 C C . SER B 1 61 ? -2.938 11.562 19.266 1 96.5 61 SER B C 1
ATOM 1855 O O . SER B 1 61 ? -4.012 11.406 19.844 1 96.5 61 SER B O 1
ATOM 1857 N N . ASP B 1 62 ? -2.541 12.719 18.812 1 96.94 62 ASP B N 1
ATOM 1858 C CA . ASP B 1 62 ? -3.355 13.914 18.969 1 96.94 62 ASP B CA 1
ATOM 1859 C C . ASP B 1 62 ? -4.676 13.781 18.203 1 96.94 62 ASP B C 1
ATOM 1861 O O . ASP B 1 62 ? -5.73 14.164 18.719 1 96.94 62 ASP B O 1
ATOM 1865 N N . VAL B 1 63 ? -4.59 13.25 17 1 96.19 63 VAL B N 1
ATOM 1866 C CA . VAL B 1 63 ? -5.801 13.031 16.203 1 96.19 63 VAL B CA 1
ATOM 1867 C C . VAL B 1 63 ? -6.75 12.109 16.969 1 96.19 63 VAL B C 1
ATOM 1869 O O . VAL B 1 63 ? -7.953 12.367 17.047 1 96.19 63 VAL B O 1
ATOM 1872 N N . HIS B 1 64 ? -6.176 11.047 17.531 1 94 64 HIS B N 1
ATOM 1873 C CA . HIS B 1 64 ? -6.984 10.094 18.281 1 94 64 HIS B CA 1
ATOM 1874 C C . HIS B 1 64 ? -7.586 10.742 19.516 1 94 64 HIS B C 1
ATOM 1876 O O . HIS B 1 64 ? -8.742 10.477 19.875 1 94 64 HIS B O 1
ATOM 1882 N N . ARG B 1 65 ? -6.84 11.562 20.172 1 94.12 65 ARG B N 1
ATOM 1883 C CA . ARG B 1 65 ? -7.324 12.281 21.344 1 94.12 65 ARG B CA 1
ATOM 1884 C C . ARG B 1 65 ? -8.508 13.18 20.984 1 94.12 65 ARG B C 1
ATOM 1886 O O . ARG B 1 65 ? -9.406 13.383 21.812 1 94.12 65 ARG B O 1
ATOM 1893 N N . GLY B 1 66 ? -8.484 13.68 19.812 1 94.12 66 GLY B N 1
ATOM 1894 C CA . GLY B 1 66 ? -9.562 14.531 19.344 1 94.12 66 GLY B CA 1
ATOM 1895 C C . GLY B 1 66 ? -10.812 13.758 18.969 1 94.12 66 GLY B C 1
ATOM 1896 O O . GLY B 1 66 ? -11.852 14.359 18.656 1 94.12 66 GLY B O 1
ATOM 1897 N N . GLY B 1 67 ? -10.766 12.43 18.938 1 93.12 67 GLY B N 1
ATOM 1898 C CA . GLY B 1 67 ? -11.938 11.609 18.703 1 93.12 67 GLY B CA 1
ATOM 1899 C C . GLY B 1 67 ? -12.008 11.062 17.281 1 93.12 67 GLY B C 1
ATOM 1900 O O . GLY B 1 67 ? -13.047 10.547 16.859 1 93.12 67 GLY B O 1
ATOM 1901 N N . TYR B 1 68 ? -10.906 11.25 16.562 1 94.38 68 TYR B N 1
ATOM 1902 C CA . TYR B 1 68 ? -10.891 10.789 15.188 1 94.38 68 TYR B CA 1
ATOM 1903 C C . TYR B 1 68 ? -9.797 9.742 14.969 1 94.38 68 TYR B C 1
ATOM 1905 O O . TYR B 1 68 ? -8.891 9.609 15.797 1 94.38 68 TYR B O 1
ATOM 1913 N N . GLN B 1 69 ? -9.938 9.016 13.914 1 93.62 69 GLN B N 1
ATOM 1914 C CA . GLN B 1 69 ? -8.977 7.973 13.594 1 93.62 69 GLN B CA 1
ATOM 1915 C C . GLN B 1 69 ? -8.219 8.297 12.312 1 93.62 69 GLN B C 1
ATOM 1917 O O . GLN B 1 69 ? -8.805 8.805 11.352 1 93.62 69 GLN B O 1
ATOM 1922 N N . VAL B 1 70 ? -6.945 8.047 12.375 1 94.06 70 VAL B N 1
ATOM 1923 C CA . VAL B 1 70 ? -6.117 8.227 11.188 1 94.06 70 VAL B CA 1
ATOM 1924 C C . VAL B 1 70 ? -6.301 7.035 10.242 1 94.06 70 VAL B C 1
ATOM 1926 O O . VAL B 1 70 ? -6.25 5.883 10.672 1 94.06 70 VAL B O 1
ATOM 1929 N N . TRP B 1 71 ? -6.543 7.359 8.984 1 90.25 71 TRP B N 1
ATOM 1930 C CA . TRP B 1 71 ? -6.637 6.32 7.969 1 90.25 71 TRP B CA 1
ATOM 1931 C C . TRP B 1 71 ? -5.254 5.887 7.5 1 90.25 71 TRP B C 1
ATOM 1933 O O . TRP B 1 71 ? -4.926 4.699 7.523 1 90.25 71 TRP B O 1
ATOM 1943 N N . ARG B 1 72 ? -4.496 6.848 7.121 1 91.38 72 ARG B N 1
ATOM 1944 C CA . ARG B 1 72 ? -3.137 6.574 6.664 1 91.38 72 ARG B CA 1
ATOM 1945 C C . ARG B 1 72 ? -2.326 7.863 6.559 1 91.38 72 ARG B C 1
ATOM 1947 O O . ARG B 1 72 ? -2.891 8.961 6.555 1 91.38 72 ARG B O 1
ATOM 1954 N N . ILE B 1 73 ? -1.029 7.719 6.465 1 91.69 73 ILE B N 1
ATOM 1955 C CA . ILE B 1 73 ? -0.145 8.812 6.074 1 91.69 73 ILE B CA 1
ATOM 1956 C C . ILE B 1 73 ? -0.177 8.984 4.555 1 91.69 73 ILE B C 1
ATOM 1958 O O . ILE B 1 73 ? -0.155 7.996 3.814 1 91.69 73 ILE B O 1
ATOM 1962 N N . ASP B 1 74 ? -0.406 10.188 3.973 1 79.81 74 ASP B N 1
ATOM 1963 C CA . ASP B 1 74 ? -0.578 10.492 2.555 1 79.81 74 ASP B CA 1
ATOM 1964 C C . ASP B 1 74 ? 0.658 10.086 1.755 1 79.81 74 ASP B C 1
ATOM 1966 O O . ASP B 1 74 ? 0.552 9.719 0.583 1 79.81 74 ASP B O 1
ATOM 1970 N N . GLU B 1 75 ? 1.76 9.719 2.191 1 65.88 75 GLU B N 1
ATOM 1971 C CA . GLU B 1 75 ? 2.859 9.344 1.308 1 65.88 75 GLU B CA 1
ATOM 1972 C C . GLU B 1 75 ? 2.73 7.891 0.852 1 65.88 75 GLU B C 1
ATOM 1974 O O . GLU B 1 75 ? 2.92 6.965 1.646 1 65.88 75 GLU B O 1
ATOM 1979 N N . ALA B 1 76 ? 2.381 7.984 -0.418 1 61.09 76 ALA B N 1
ATOM 1980 C CA . ALA B 1 76 ? 2.141 6.672 -1.02 1 61.09 76 ALA B CA 1
ATOM 1981 C C . ALA B 1 76 ? 3.449 5.914 -1.217 1 61.09 76 ALA B C 1
ATOM 1983 O O . ALA B 1 76 ? 4.48 6.512 -1.528 1 61.09 76 ALA B O 1
ATOM 1984 N N . ASP B 1 77 ? 3.449 4.785 -0.812 1 74.88 77 ASP B N 1
ATOM 1985 C CA . ASP B 1 77 ? 4.605 3.951 -1.131 1 74.88 77 ASP B CA 1
ATOM 1986 C C . ASP B 1 77 ? 4.609 3.561 -2.607 1 74.88 77 ASP B C 1
ATOM 1988 O O . ASP B 1 77 ? 5.668 3.289 -3.178 1 74.88 77 ASP B O 1
ATOM 1992 N N . GLN B 1 78 ? 3.486 3.564 -3.186 1 79.75 78 GLN B N 1
ATOM 1993 C CA . GLN B 1 78 ? 3.414 3.27 -4.613 1 79.75 78 GLN B CA 1
ATOM 1994 C C . GLN B 1 78 ? 3.447 4.551 -5.441 1 79.75 78 GLN B C 1
ATOM 1996 O O . GLN B 1 78 ? 2.541 5.379 -5.348 1 79.75 78 GLN B O 1
ATOM 2001 N N . VAL B 1 79 ? 4.469 4.703 -6.207 1 84.38 79 VAL B N 1
ATOM 2002 C CA . VAL B 1 79 ? 4.703 5.969 -6.895 1 84.38 79 VAL B CA 1
ATOM 2003 C C . VAL B 1 79 ? 4.863 5.719 -8.391 1 84.38 79 VAL B C 1
ATOM 2005 O O . VAL B 1 79 ? 5.324 4.652 -8.805 1 84.38 79 VAL B O 1
ATOM 2008 N N . THR B 1 80 ? 4.508 6.707 -9.156 1 84.19 80 THR B N 1
ATOM 2009 C CA . THR B 1 80 ? 4.762 6.707 -10.594 1 84.19 80 THR B CA 1
ATOM 2010 C C . THR B 1 80 ? 6.105 7.355 -10.906 1 84.19 80 THR B C 1
ATOM 2012 O O . THR B 1 80 ? 6.738 7.941 -10.023 1 84.19 80 THR B O 1
ATOM 2015 N N . GLN B 1 81 ? 6.445 7.219 -12.133 1 87.19 81 GLN B N 1
ATOM 2016 C CA . GLN B 1 81 ? 7.645 7.926 -12.578 1 87.19 81 GLN B CA 1
ATOM 2017 C C . GLN B 1 81 ? 7.516 9.43 -12.336 1 87.19 81 GLN B C 1
ATOM 2019 O O . GLN B 1 81 ? 8.484 10.086 -11.953 1 87.19 81 GLN B O 1
ATOM 2024 N N . SER B 1 82 ? 6.34 9.891 -12.555 1 86.19 82 SER B N 1
ATOM 2025 C CA . SER B 1 82 ? 6.09 11.312 -12.352 1 86.19 82 SER B CA 1
ATOM 2026 C C . SER B 1 82 ? 6.219 11.695 -10.883 1 86.19 82 SER B C 1
ATOM 2028 O O . SER B 1 82 ? 6.746 12.758 -10.547 1 86.19 82 SER B O 1
ATOM 2030 N N . ASP B 1 83 ? 5.77 10.859 -10 1 85.56 83 ASP B N 1
ATOM 2031 C CA . ASP B 1 83 ? 5.895 11.094 -8.562 1 85.56 83 ASP B CA 1
ATOM 2032 C C . ASP B 1 83 ? 7.363 11.148 -8.148 1 85.56 83 ASP B C 1
ATOM 2034 O O . ASP B 1 83 ? 7.754 12.016 -7.363 1 85.56 83 ASP B O 1
ATOM 2038 N N . ILE B 1 84 ? 8.062 10.188 -8.664 1 90 84 ILE B N 1
ATOM 2039 C CA . ILE B 1 84 ? 9.484 10.125 -8.352 1 90 84 ILE B CA 1
ATOM 2040 C C . ILE B 1 84 ? 10.172 11.406 -8.805 1 90 84 ILE B C 1
ATOM 2042 O O . ILE B 1 84 ? 10.945 12.008 -8.055 1 90 84 ILE B O 1
ATOM 2046 N N . ALA B 1 85 ? 9.867 11.828 -9.984 1 91.81 85 ALA B N 1
ATOM 2047 C CA . ALA B 1 85 ? 10.438 13.047 -10.539 1 91.81 85 ALA B CA 1
ATOM 2048 C C . ALA B 1 85 ? 10.125 14.25 -9.648 1 91.81 85 ALA B C 1
ATOM 2050 O O . ALA B 1 85 ? 11.008 15.047 -9.336 1 91.81 85 ALA B O 1
ATOM 2051 N N . ARG B 1 86 ? 8.953 14.344 -9.242 1 87 86 ARG B N 1
ATOM 2052 C CA . ARG B 1 86 ? 8.508 15.438 -8.383 1 87 86 ARG B CA 1
ATOM 2053 C C . ARG B 1 86 ? 9.258 15.43 -7.055 1 87 86 ARG B C 1
ATOM 2055 O O . ARG B 1 86 ? 9.742 16.469 -6.602 1 87 86 ARG B O 1
ATOM 2062 N N . ARG B 1 87 ? 9.352 14.273 -6.504 1 85.5 87 ARG B N 1
ATOM 2063 C CA . ARG B 1 87 ? 9.984 14.148 -5.199 1 85.5 87 ARG B CA 1
ATOM 2064 C C . ARG B 1 87 ? 11.469 14.5 -5.277 1 85.5 87 ARG B C 1
ATOM 2066 O O . ARG B 1 87 ? 12.047 15.016 -4.316 1 85.5 87 ARG B O 1
ATOM 2073 N N . LEU B 1 88 ? 12.062 14.297 -6.398 1 89.19 88 LEU B N 1
ATOM 2074 C CA . LEU B 1 88 ? 13.492 14.531 -6.578 1 89.19 88 LEU B CA 1
ATOM 2075 C C . LEU B 1 88 ? 13.742 15.898 -7.203 1 89.19 88 LEU B C 1
ATOM 2077 O O . LEU B 1 88 ? 14.891 16.328 -7.32 1 89.19 88 LEU B O 1
ATOM 2081 N N . SER B 1 89 ? 12.75 16.531 -7.574 1 90.62 89 SER B N 1
ATOM 2082 C CA . SER B 1 89 ? 12.859 17.812 -8.266 1 90.62 89 SER B CA 1
ATOM 2083 C C . SER B 1 89 ? 13.695 17.688 -9.539 1 90.62 89 SER B C 1
ATOM 2085 O O . SER B 1 89 ? 14.617 18.469 -9.766 1 90.62 89 SER B O 1
ATOM 2087 N N . VAL B 1 90 ? 13.445 16.641 -10.281 1 92.25 90 VAL B N 1
ATOM 2088 C CA . VAL B 1 90 ? 14.055 16.391 -11.578 1 92.25 90 VAL B CA 1
ATOM 2089 C C . VAL B 1 90 ? 12.969 16.156 -12.625 1 92.25 90 VAL B C 1
ATOM 2091 O O . VAL B 1 90 ? 11.789 16.062 -12.289 1 92.25 90 VAL B O 1
ATOM 2094 N N . SER B 1 91 ? 13.398 16.078 -13.867 1 92.44 91 SER B N 1
ATOM 2095 C CA . SER B 1 91 ? 12.438 15.836 -14.938 1 92.44 91 SER B CA 1
ATOM 2096 C C . SER B 1 91 ? 12.008 14.367 -14.969 1 92.44 91 SER B C 1
ATOM 2098 O O . SER B 1 91 ? 12.766 13.484 -14.555 1 92.44 91 SER B O 1
ATOM 2100 N N . ARG B 1 92 ? 10.828 14.18 -15.516 1 91.56 92 ARG B N 1
ATOM 2101 C CA . ARG B 1 92 ? 10.344 12.82 -15.734 1 91.56 92 ARG B CA 1
ATOM 2102 C C . ARG B 1 92 ? 11.266 12.055 -16.672 1 91.56 92 ARG B C 1
ATOM 2104 O O . ARG B 1 92 ? 11.461 10.844 -16.516 1 91.56 92 ARG B O 1
ATOM 2111 N N . GLN B 1 93 ? 11.852 12.75 -17.578 1 93.25 93 GLN B N 1
ATOM 2112 C CA . GLN B 1 93 ? 12.766 12.141 -18.531 1 93.25 93 GLN B CA 1
ATOM 2113 C C . GLN B 1 93 ? 14.008 11.586 -17.844 1 93.25 93 GLN B C 1
ATOM 2115 O O . GLN B 1 93 ? 14.5 10.516 -18.203 1 93.25 93 GLN B O 1
ATOM 2120 N N . MET B 1 94 ? 14.453 12.289 -16.922 1 92.88 94 MET B N 1
ATOM 2121 C CA . MET B 1 94 ? 15.617 11.836 -16.172 1 92.88 94 MET B CA 1
ATOM 2122 C C . MET B 1 94 ? 15.305 10.547 -15.422 1 92.88 94 MET B C 1
ATOM 2124 O O . MET B 1 94 ? 16.109 9.617 -15.414 1 92.88 94 MET B O 1
ATOM 2128 N N . VAL B 1 95 ? 14.141 10.539 -14.836 1 92.75 95 VAL B N 1
ATOM 2129 C CA . VAL B 1 95 ? 13.734 9.336 -14.125 1 92.75 95 VAL B CA 1
ATOM 2130 C C . VAL B 1 95 ? 13.594 8.172 -15.102 1 92.75 95 VAL B C 1
ATOM 2132 O O . VAL B 1 95 ? 13.992 7.051 -14.797 1 92.75 95 VAL B O 1
ATOM 2135 N N . HIS B 1 96 ? 13.07 8.453 -16.234 1 92.38 96 HIS B N 1
ATOM 2136 C CA . HIS B 1 96 ? 12.961 7.426 -17.266 1 92.38 96 HIS B CA 1
ATOM 2137 C C . HIS B 1 96 ? 14.328 6.855 -17.609 1 92.38 96 HIS B C 1
ATOM 2139 O O . HIS B 1 96 ? 14.477 5.645 -17.797 1 92.38 96 HIS B O 1
ATOM 2145 N N . GLN B 1 97 ? 15.273 7.695 -17.641 1 93.56 97 GLN B N 1
ATOM 2146 C CA . GLN B 1 97 ? 16.625 7.27 -17.984 1 93.56 97 GLN B CA 1
ATOM 2147 C C . GLN B 1 97 ? 17.219 6.395 -16.875 1 93.56 97 GLN B C 1
ATOM 2149 O O . GLN B 1 97 ? 17.969 5.457 -17.156 1 93.56 97 GLN B O 1
ATOM 2154 N N . TYR B 1 98 ? 16.875 6.68 -15.633 1 91.38 98 TYR B N 1
ATOM 2155 C CA . TYR B 1 98 ? 17.297 5.812 -14.531 1 91.38 98 TYR B CA 1
ATOM 2156 C C . TYR B 1 98 ? 16.625 4.445 -14.641 1 91.38 98 TYR B C 1
ATOM 2158 O O . TYR B 1 98 ? 17.297 3.414 -14.523 1 91.38 98 TYR B O 1
ATOM 2166 N N . VAL B 1 99 ? 15.383 4.535 -14.969 1 89.75 99 VAL B N 1
ATOM 2167 C CA . VAL B 1 99 ? 14.562 3.328 -15.016 1 89.75 99 VAL B CA 1
ATOM 2168 C C . VAL B 1 99 ? 15.023 2.434 -16.172 1 89.75 99 VAL B C 1
ATOM 2170 O O . VAL B 1 99 ? 15.094 1.212 -16.016 1 89.75 99 VAL B O 1
ATOM 2173 N N . SER B 1 100 ? 15.383 3.021 -17.266 1 89.19 100 SER B N 1
ATOM 2174 C CA . SER B 1 100 ? 15.758 2.264 -18.453 1 89.19 100 SER B CA 1
ATOM 2175 C C . SER B 1 100 ? 17.234 1.865 -18.406 1 89.19 100 SER B C 1
ATOM 2177 O O . SER B 1 100 ? 17.688 1.092 -19.25 1 89.19 100 SER B O 1
ATOM 2179 N N . GLY B 1 101 ? 17.953 2.418 -17.516 1 88.12 101 GLY B N 1
ATOM 2180 C CA . GLY B 1 101 ? 19.375 2.102 -17.391 1 88.12 101 GLY B CA 1
ATOM 2181 C C . GLY B 1 101 ? 20.25 2.957 -18.281 1 88.12 101 GLY B C 1
ATOM 2182 O O . GLY B 1 101 ? 21.453 2.713 -18.375 1 88.12 101 GLY B O 1
ATOM 2183 N N . GLN B 1 102 ? 19.703 3.857 -18.844 1 89.06 102 GLN B N 1
ATOM 2184 C CA . GLN B 1 102 ? 20.453 4.723 -19.75 1 89.06 102 GLN B CA 1
ATOM 2185 C C . GLN B 1 102 ? 21.328 5.699 -18.969 1 89.06 102 GLN B C 1
ATOM 2187 O O . GLN B 1 102 ? 22.312 6.215 -19.484 1 89.06 102 GLN B O 1
ATOM 2192 N N . ARG B 1 103 ? 20.938 5.965 -17.781 1 84.81 103 ARG B N 1
ATOM 2193 C CA . ARG B 1 103 ? 21.672 6.871 -16.906 1 84.81 103 ARG B CA 1
ATOM 2194 C C . ARG B 1 103 ? 21.828 6.273 -15.508 1 84.81 103 ARG B C 1
ATOM 2196 O O . ARG B 1 103 ? 21.031 5.434 -15.094 1 84.81 103 ARG B O 1
ATOM 2203 N N . GLY B 1 104 ? 22.859 6.742 -14.859 1 81.88 104 GLY B N 1
ATOM 2204 C CA . GLY B 1 104 ? 23.016 6.328 -13.477 1 81.88 104 GLY B CA 1
ATOM 2205 C C . GLY B 1 104 ? 23.797 5.035 -13.328 1 81.88 104 GLY B C 1
ATOM 2206 O O . GLY B 1 104 ? 24.328 4.508 -14.305 1 81.88 104 GLY B O 1
ATOM 2207 N N . PRO B 1 105 ? 23.891 4.469 -12.188 1 87.31 105 PRO B N 1
ATOM 2208 C CA . PRO B 1 105 ? 24.688 3.283 -11.859 1 87.31 105 PRO B CA 1
ATOM 2209 C C . PRO B 1 105 ? 24.031 1.984 -12.328 1 87.31 105 PRO B C 1
ATOM 2211 O O . PRO B 1 105 ? 24.656 0.918 -12.258 1 87.31 105 PRO B O 1
ATOM 2214 N N . GLY B 1 106 ? 22.812 2.125 -12.742 1 87.31 106 GLY B N 1
ATOM 2215 C CA . GLY B 1 106 ? 22.078 0.924 -13.117 1 87.31 106 GLY B CA 1
ATOM 2216 C C . GLY B 1 106 ? 21.359 0.28 -11.953 1 87.31 106 GLY B C 1
ATOM 2217 O O . GLY B 1 106 ? 21.266 0.862 -10.867 1 87.31 106 GLY B O 1
ATOM 2218 N N . ASP B 1 107 ? 20.562 -0.784 -12.172 1 87.88 107 ASP B N 1
ATOM 2219 C CA . ASP B 1 107 ? 19.875 -1.62 -11.188 1 87.88 107 ASP B CA 1
ATOM 2220 C C . ASP B 1 107 ? 18.781 -0.844 -10.477 1 87.88 107 ASP B C 1
ATOM 2222 O O . ASP B 1 107 ? 18.578 -0.995 -9.266 1 87.88 107 ASP B O 1
ATOM 2226 N N . PHE B 1 108 ? 18.234 0.109 -11.266 1 91.62 108 PHE B N 1
ATOM 2227 C CA . PHE B 1 108 ? 17.047 0.751 -10.719 1 91.62 108 PHE B CA 1
ATOM 2228 C C . PHE B 1 108 ? 16.031 -0.288 -10.273 1 91.62 108 PHE B C 1
ATOM 2230 O O . PHE B 1 108 ? 15.82 -1.296 -10.953 1 91.62 108 PHE B O 1
ATOM 2237 N N . PRO B 1 109 ? 15.414 0 -9.172 1 90.56 109 PRO B N 1
ATOM 2238 C CA . PRO B 1 109 ? 14.445 -0.989 -8.688 1 90.56 109 PRO B CA 1
ATOM 2239 C C . PRO B 1 109 ? 13.352 -1.297 -9.711 1 90.56 109 PRO B C 1
ATOM 2241 O O . PRO B 1 109 ? 12.875 -0.393 -10.406 1 90.56 109 PRO B O 1
ATOM 2244 N N . PRO B 1 110 ? 12.961 -2.566 -9.789 1 87.06 110 PRO B N 1
ATOM 2245 C CA . PRO B 1 110 ? 11.875 -2.906 -10.711 1 87.06 110 PRO B CA 1
ATOM 2246 C C . PRO B 1 110 ? 10.516 -2.4 -10.242 1 87.06 110 PRO B C 1
ATOM 2248 O O . PRO B 1 110 ? 10.312 -2.189 -9.039 1 87.06 110 PRO B O 1
ATOM 2251 N N . PRO B 1 111 ? 9.602 -2.178 -11.156 1 83.38 111 PRO B N 1
ATOM 2252 C CA . PRO B 1 111 ? 8.242 -1.796 -10.766 1 83.38 111 PRO B CA 1
ATOM 2253 C C . PRO B 1 111 ? 7.539 -2.877 -9.945 1 83.38 111 PRO B C 1
ATOM 2255 O O . PRO B 1 111 ? 7.914 -4.051 -10.016 1 83.38 111 PRO B O 1
ATOM 2258 N N . MET B 1 112 ? 6.652 -2.379 -9.023 1 75.38 112 MET B N 1
ATOM 2259 C CA . MET B 1 112 ? 5.891 -3.293 -8.172 1 75.38 112 MET B CA 1
ATOM 2260 C C . MET B 1 112 ? 4.68 -3.842 -8.914 1 75.38 112 MET B C 1
ATOM 2262 O O . MET B 1 112 ? 4.113 -4.863 -8.523 1 75.38 112 MET B O 1
ATOM 2266 N N . SER B 1 113 ? 4.059 -3.025 -9.773 1 65.56 113 SER B N 1
ATOM 2267 C CA . SER B 1 113 ? 2.805 -3.391 -10.422 1 65.56 113 SER B CA 1
ATOM 2268 C C . SER B 1 113 ? 3.037 -4.387 -11.555 1 65.56 113 SER B C 1
ATOM 2270 O O . SER B 1 113 ? 4.105 -4.398 -12.172 1 65.56 113 SER B O 1
ATOM 2272 N N . ASP B 1 114 ? 1.989 -5.25 -11.492 1 57.44 114 ASP B N 1
ATOM 2273 C CA . ASP B 1 114 ? 1.936 -6.309 -12.5 1 57.44 114 ASP B CA 1
ATOM 2274 C C . ASP B 1 114 ? 1.878 -5.723 -13.906 1 57.44 114 ASP B C 1
ATOM 2276 O O . ASP B 1 114 ? 1.531 -4.555 -14.086 1 57.44 114 ASP B O 1
ATOM 2280 N N . THR B 1 115 ? 2.434 -6.543 -14.727 1 56.12 115 THR B N 1
ATOM 2281 C CA . THR B 1 115 ? 2.477 -6.297 -16.156 1 56.12 115 THR B CA 1
ATOM 2282 C C . THR B 1 115 ? 1.084 -5.969 -16.703 1 56.12 115 THR B C 1
ATOM 2284 O O . THR B 1 115 ? 0.945 -5.422 -17.797 1 56.12 115 THR B O 1
ATOM 2287 N N . LYS B 1 116 ? 0.011 -6.461 -15.867 1 57.38 116 LYS B N 1
ATOM 2288 C CA . LYS B 1 116 ? -1.306 -6.273 -16.469 1 57.38 116 LYS B CA 1
ATOM 2289 C C . LYS B 1 116 ? -1.828 -4.859 -16.219 1 57.38 116 LYS B C 1
ATOM 2291 O O . LYS B 1 116 ? -2.803 -4.434 -16.844 1 57.38 116 LYS B O 1
ATOM 2296 N N . SER B 1 117 ? -1.102 -4.25 -15.219 1 58.12 117 SER B N 1
ATOM 2297 C CA . SER B 1 117 ? -1.554 -2.898 -14.898 1 58.12 117 SER B CA 1
ATOM 2298 C C . SER B 1 117 ? -1.073 -1.895 -15.938 1 58.12 117 SER B C 1
ATOM 2300 O O . SER B 1 117 ? 0.01 -2.051 -16.516 1 58.12 117 SER B O 1
ATOM 2302 N N . GLY B 1 118 ? -1.986 -1.209 -16.5 1 60.38 118 GLY B N 1
ATOM 2303 C CA . GLY B 1 118 ? -1.664 -0.158 -17.453 1 60.38 118 GLY B CA 1
ATOM 2304 C C . GLY B 1 118 ? -0.601 0.799 -16.953 1 60.38 118 GLY B C 1
ATOM 2305 O O . GLY B 1 118 ? 0.048 1.487 -17.75 1 60.38 118 GLY B O 1
ATOM 2306 N N . GLN B 1 119 ? -0.425 0.92 -15.688 1 69.94 119 GLN B N 1
ATOM 2307 C CA . GLN B 1 119 ? 0.562 1.885 -15.211 1 69.94 119 GLN B CA 1
ATOM 2308 C C . GLN B 1 119 ? 1.601 1.213 -14.32 1 69.94 119 GLN B C 1
ATOM 2310 O O . GLN B 1 119 ? 1.253 0.428 -13.43 1 69.94 119 GLN B O 1
ATOM 2315 N N . LYS B 1 120 ? 2.84 1.536 -14.625 1 78.06 120 LYS B N 1
ATOM 2316 C CA . LYS B 1 120 ? 3.93 1.01 -13.805 1 78.06 120 LYS B CA 1
ATOM 2317 C C . LYS B 1 120 ? 4.047 1.775 -12.492 1 78.06 120 LYS B C 1
ATOM 2319 O O . LYS B 1 120 ? 4.066 3.008 -12.484 1 78.06 120 LYS B O 1
ATOM 2324 N N . LEU B 1 121 ? 4.016 1.099 -11.352 1 82.25 121 LEU B N 1
ATOM 2325 C CA . LEU B 1 121 ? 4.223 1.678 -10.031 1 82.25 121 LEU B CA 1
ATOM 2326 C C . LEU B 1 121 ? 5.488 1.125 -9.391 1 82.25 121 LEU B C 1
ATOM 2328 O O . LEU B 1 121 ? 5.855 -0.029 -9.625 1 82.25 121 LEU B O 1
ATOM 2332 N N . TRP B 1 122 ? 6.121 2.047 -8.664 1 86.69 122 TRP B N 1
ATOM 2333 C CA . TRP B 1 122 ? 7.312 1.66 -7.914 1 86.69 122 TRP B CA 1
ATOM 2334 C C . TRP B 1 122 ? 7.074 1.772 -6.41 1 86.69 122 TRP B C 1
ATOM 2336 O O . TRP B 1 122 ? 6.227 2.549 -5.969 1 86.69 122 TRP B O 1
ATOM 2346 N N . SER B 1 123 ? 7.77 0.979 -5.691 1 85.5 123 SER B N 1
ATOM 2347 C CA . SER B 1 123 ? 7.859 1.191 -4.25 1 85.5 123 SER B CA 1
ATOM 2348 C C . SER B 1 123 ? 8.789 2.357 -3.922 1 85.5 123 SER B C 1
ATOM 2350 O O . SER B 1 123 ? 9.984 2.311 -4.223 1 85.5 123 SER B O 1
ATOM 2352 N N . TRP B 1 124 ? 8.297 3.332 -3.32 1 88.81 124 TRP B N 1
ATOM 2353 C CA . TRP B 1 124 ? 9.141 4.457 -2.943 1 88.81 124 TRP B CA 1
ATOM 2354 C C . TRP B 1 124 ? 10.273 4.008 -2.021 1 88.81 124 TRP B C 1
ATOM 2356 O O . TRP B 1 124 ? 11.391 4.523 -2.096 1 88.81 124 TRP B O 1
ATOM 2366 N N . GLY B 1 125 ? 9.945 3.104 -1.181 1 88.56 125 GLY B N 1
ATOM 2367 C CA . GLY B 1 125 ? 10.984 2.594 -0.296 1 88.56 125 GLY B CA 1
ATOM 2368 C C . GLY B 1 125 ? 12.172 2.02 -1.04 1 88.56 125 GLY B C 1
ATOM 2369 O O . GLY B 1 125 ? 13.32 2.324 -0.714 1 88.56 125 GLY B O 1
ATOM 2370 N N . GLU B 1 126 ? 11.914 1.237 -2.094 1 89.12 126 GLU B N 1
ATOM 2371 C CA . GLU B 1 126 ? 12.984 0.657 -2.9 1 89.12 126 GLU B CA 1
ATOM 2372 C C . GLU B 1 126 ? 13.727 1.733 -3.684 1 89.12 126 GLU B C 1
ATOM 2374 O O . GLU B 1 126 ? 14.953 1.696 -3.783 1 89.12 126 GLU B O 1
ATOM 2379 N N . VAL B 1 127 ? 12.953 2.658 -4.137 1 91.56 127 VAL B N 1
ATOM 2380 C CA . VAL B 1 127 ? 13.547 3.736 -4.918 1 91.56 127 VAL B CA 1
ATOM 2381 C C . VAL B 1 127 ? 14.438 4.594 -4.02 1 91.56 127 VAL B C 1
ATOM 2383 O O . VAL B 1 127 ? 15.57 4.914 -4.383 1 91.56 127 VAL B O 1
ATOM 2386 N N . ALA B 1 128 ? 13.914 4.887 -2.854 1 91.56 128 ALA B N 1
ATOM 2387 C CA . ALA B 1 128 ? 14.664 5.707 -1.909 1 91.56 128 ALA B CA 1
ATOM 2388 C C . ALA B 1 128 ? 15.961 5.02 -1.502 1 91.56 128 ALA B C 1
ATOM 2390 O O . ALA B 1 128 ? 17.016 5.668 -1.394 1 91.56 128 ALA B O 1
ATOM 2391 N N . GLU B 1 129 ? 15.93 3.799 -1.301 1 91.19 129 GLU B N 1
ATOM 2392 C CA . GLU B 1 129 ? 17.125 3.039 -0.948 1 91.19 129 GLU B CA 1
ATOM 2393 C C . GLU B 1 129 ? 18.156 3.076 -2.074 1 91.19 129 GLU B C 1
ATOM 2395 O O . GLU B 1 129 ? 19.344 3.277 -1.826 1 91.19 129 GLU B O 1
ATOM 2400 N N . TRP B 1 130 ? 17.656 2.834 -3.244 1 93.19 130 TRP B N 1
ATOM 2401 C CA . TRP B 1 130 ? 18.531 2.891 -4.41 1 93.19 130 TRP B CA 1
ATOM 2402 C C . TRP B 1 130 ? 19.188 4.262 -4.531 1 93.19 130 TRP B C 1
ATOM 2404 O O . TRP B 1 130 ? 20.391 4.359 -4.781 1 93.19 130 TRP B O 1
ATOM 2414 N N . LEU B 1 131 ? 18.422 5.266 -4.352 1 91.56 131 LEU B N 1
ATOM 2415 C CA . LEU B 1 131 ? 18.922 6.633 -4.441 1 91.56 131 LEU B CA 1
ATOM 2416 C C . LEU B 1 131 ? 19.969 6.898 -3.361 1 91.56 131 LEU B C 1
ATOM 2418 O O . LEU B 1 131 ? 20.984 7.543 -3.621 1 91.56 131 LEU B O 1
ATOM 2422 N N . HIS B 1 132 ? 19.75 6.379 -2.236 1 91.88 132 HIS B N 1
ATOM 2423 C CA . HIS B 1 132 ? 20.688 6.59 -1.13 1 91.88 132 HIS B CA 1
ATOM 2424 C C . HIS B 1 132 ? 22 5.863 -1.372 1 91.88 132 HIS B C 1
ATOM 2426 O O . HIS B 1 132 ? 23.078 6.449 -1.211 1 91.88 132 HIS B O 1
ATOM 2432 N N . VAL B 1 133 ? 21.953 4.633 -1.742 1 91.12 133 VAL B N 1
ATOM 2433 C CA . VAL B 1 133 ? 23.125 3.811 -1.983 1 91.12 133 VAL B CA 1
ATOM 2434 C C . VAL B 1 133 ? 24 4.461 -3.055 1 91.12 133 VAL B C 1
ATOM 2436 O O . VAL B 1 133 ? 25.234 4.387 -2.994 1 91.12 133 VAL B O 1
ATOM 2439 N N . ASN B 1 134 ? 23.328 5.184 -3.904 1 89.69 134 ASN B N 1
ATOM 2440 C CA . ASN B 1 134 ? 24.062 5.809 -5 1 89.69 134 ASN B CA 1
ATOM 2441 C C . ASN B 1 134 ? 24.312 7.293 -4.734 1 89.69 134 ASN B C 1
ATOM 2443 O O . ASN B 1 134 ? 24.641 8.047 -5.652 1 89.69 134 ASN B O 1
ATOM 2447 N N . ASN B 1 135 ? 23.984 7.703 -3.574 1 86.31 135 ASN B N 1
ATOM 2448 C CA . ASN B 1 135 ? 24.359 9.008 -3.041 1 86.31 135 ASN B CA 1
ATOM 2449 C C . ASN B 1 135 ? 23.5 10.125 -3.645 1 86.31 135 ASN B C 1
ATOM 2451 O O . ASN B 1 135 ? 23.984 11.234 -3.859 1 86.31 135 ASN B O 1
ATOM 2455 N N . PHE B 1 136 ? 22.234 9.758 -3.998 1 85.12 136 PHE B N 1
ATOM 2456 C CA . PHE B 1 136 ? 21.328 10.758 -4.559 1 85.12 136 PHE B CA 1
ATOM 2457 C C . PHE B 1 136 ? 20.391 11.289 -3.488 1 85.12 136 PHE B C 1
ATOM 2459 O O . PHE B 1 136 ? 19.766 12.336 -3.67 1 85.12 136 PHE B O 1
ATOM 2466 N N . LEU B 1 137 ? 20.188 10.602 -2.422 1 84.81 137 LEU B N 1
ATOM 2467 C CA . LEU B 1 137 ? 19.203 10.953 -1.413 1 84.81 137 LEU B CA 1
ATOM 2468 C C . LEU B 1 137 ? 19.75 10.75 -0.008 1 84.81 137 LEU B C 1
ATOM 2470 O O . LEU B 1 137 ? 20.516 9.812 0.232 1 84.81 137 LEU B O 1
ATOM 2474 N N . ASP B 1 138 ? 19.375 11.609 0.795 1 87.94 138 ASP B N 1
ATOM 2475 C CA . ASP B 1 138 ? 19.797 11.531 2.191 1 87.94 138 ASP B CA 1
ATOM 2476 C C . ASP B 1 138 ? 19.203 10.289 2.871 1 87.94 138 ASP B C 1
ATOM 2478 O O . ASP B 1 138 ? 18.078 9.891 2.582 1 87.94 138 ASP B O 1
ATOM 2482 N N . GLU B 1 139 ? 19.906 9.75 3.803 1 88.69 139 GLU B N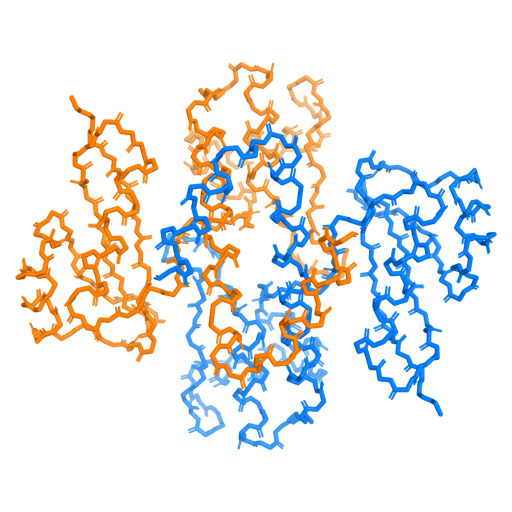 1
ATOM 2483 C CA . GLU B 1 139 ? 19.484 8.578 4.562 1 88.69 139 GLU B CA 1
ATOM 2484 C C . GLU B 1 139 ? 18.172 8.844 5.305 1 88.69 139 GLU B C 1
ATOM 2486 O O . GLU B 1 139 ? 17.375 7.926 5.516 1 88.69 139 GLU B O 1
ATOM 2491 N N . GLU B 1 140 ? 18.047 10.062 5.641 1 88.31 140 GLU B N 1
ATOM 2492 C CA . GLU B 1 140 ? 16.859 10.453 6.395 1 88.31 140 GLU B CA 1
ATOM 2493 C C . GLU B 1 140 ? 15.578 10.172 5.609 1 88.31 140 GLU B C 1
ATOM 2495 O O . GLU B 1 140 ? 14.562 9.789 6.188 1 88.31 140 GLU B O 1
ATOM 2500 N N . ILE B 1 141 ? 15.703 10.25 4.359 1 88 141 ILE B N 1
ATOM 2501 C CA . ILE B 1 141 ? 14.531 10.039 3.52 1 88 141 ILE B CA 1
ATOM 2502 C C . ILE B 1 141 ? 14.195 8.547 3.459 1 88 141 ILE B C 1
ATOM 2504 O O . ILE B 1 141 ? 13.023 8.172 3.447 1 88 141 ILE B O 1
ATOM 2508 N N . VAL B 1 142 ? 15.18 7.762 3.451 1 89.44 142 VAL B N 1
ATOM 2509 C CA . VAL B 1 142 ? 14.984 6.316 3.473 1 89.44 142 VAL B CA 1
ATOM 2510 C C . VAL B 1 142 ? 14.305 5.906 4.781 1 89.44 142 VAL B C 1
ATOM 2512 O O . VAL B 1 142 ? 13.352 5.129 4.777 1 89.44 142 VAL B O 1
ATOM 2515 N N . GLU B 1 143 ? 14.797 6.492 5.793 1 91.25 143 GLU B N 1
ATOM 2516 C CA . GLU B 1 143 ? 14.227 6.191 7.102 1 91.25 143 GLU B CA 1
ATOM 2517 C C . GLU B 1 143 ? 12.766 6.629 7.184 1 91.25 143 GLU B C 1
ATOM 2519 O O . GLU B 1 143 ? 11.93 5.918 7.742 1 91.25 143 GLU B O 1
ATOM 2524 N N . GLN B 1 144 ? 12.523 7.789 6.652 1 92.31 144 GLN B N 1
ATOM 2525 C CA . GLN B 1 144 ? 11.156 8.289 6.645 1 92.31 144 GLN B CA 1
ATOM 2526 C C . GLN B 1 144 ? 10.227 7.355 5.867 1 92.31 144 GLN B C 1
ATOM 2528 O O . GLN B 1 144 ? 9.102 7.09 6.297 1 92.31 144 GLN B O 1
ATOM 2533 N N . SER B 1 145 ? 10.719 6.848 4.797 1 91.38 145 SER B N 1
ATOM 2534 C CA . SER B 1 145 ? 9.93 5.922 3.99 1 91.38 145 SER B CA 1
ATOM 2535 C C . SER B 1 145 ? 9.609 4.648 4.766 1 91.38 145 SER B C 1
ATOM 2537 O O . SER B 1 145 ? 8.484 4.145 4.707 1 91.38 145 SER B O 1
ATOM 2539 N N . SER B 1 146 ? 10.539 4.156 5.477 1 92.12 146 SER B N 1
ATOM 2540 C CA . SER B 1 146 ? 10.344 2.961 6.293 1 92.12 146 SER B CA 1
ATOM 2541 C C . SER B 1 146 ? 9.32 3.205 7.391 1 92.12 146 SER B C 1
ATOM 2543 O O . SER B 1 146 ? 8.438 2.373 7.621 1 92.12 146 SER B O 1
ATOM 2545 N N . ILE B 1 147 ? 9.453 4.332 7.992 1 94.81 147 ILE B N 1
ATOM 2546 C CA . ILE B 1 147 ? 8.531 4.707 9.062 1 94.81 147 ILE B CA 1
ATOM 2547 C C . ILE B 1 147 ? 7.105 4.77 8.516 1 94.81 147 ILE B C 1
ATOM 2549 O O . ILE B 1 147 ? 6.188 4.184 9.094 1 94.81 147 ILE B O 1
ATOM 2553 N N . ILE B 1 148 ? 6.977 5.395 7.402 1 93.88 148 ILE B N 1
ATOM 2554 C CA . ILE B 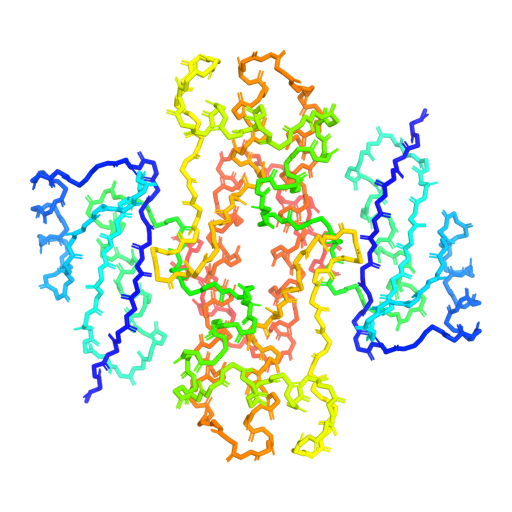1 148 ? 5.664 5.574 6.793 1 93.88 148 ILE B CA 1
ATOM 2555 C C . ILE B 1 148 ? 5.078 4.211 6.426 1 93.88 148 ILE B C 1
ATOM 2557 O O . ILE B 1 148 ? 3.91 3.936 6.711 1 93.88 148 ILE B O 1
ATOM 2561 N N . ASN B 1 149 ? 5.852 3.402 5.863 1 91.56 149 ASN B N 1
ATOM 2562 C CA . ASN B 1 149 ? 5.391 2.082 5.449 1 91.56 149 ASN B CA 1
ATOM 2563 C C . ASN B 1 149 ? 4.926 1.251 6.641 1 91.56 149 ASN B C 1
ATOM 2565 O O . ASN B 1 149 ? 3.869 0.619 6.586 1 91.56 149 ASN B O 1
ATOM 2569 N N . VAL B 1 150 ? 5.707 1.262 7.652 1 94.5 150 VAL B N 1
ATOM 2570 C CA . VAL B 1 150 ? 5.371 0.468 8.828 1 94.5 150 VAL B CA 1
ATOM 2571 C C . VAL B 1 150 ? 4.105 1.019 9.484 1 94.5 150 VAL B C 1
ATOM 2573 O O . VAL B 1 150 ? 3.184 0.263 9.805 1 94.5 150 VAL B O 1
ATOM 2576 N N . ILE B 1 151 ? 4.039 2.297 9.625 1 95.5 151 ILE B N 1
ATOM 2577 C CA . ILE B 1 151 ? 2.879 2.92 10.25 1 95.5 151 ILE B CA 1
ATOM 2578 C C . ILE B 1 151 ? 1.628 2.619 9.43 1 95.5 151 ILE B C 1
ATOM 2580 O O . ILE B 1 151 ? 0.606 2.195 9.977 1 95.5 151 ILE B O 1
ATOM 2584 N N . ASN B 1 152 ? 1.741 2.811 8.141 1 92.62 152 ASN B N 1
ATOM 2585 C CA . ASN B 1 152 ? 0.583 2.557 7.289 1 92.62 152 ASN B CA 1
ATOM 2586 C C . ASN B 1 152 ? 0.17 1.088 7.324 1 92.62 152 ASN B C 1
ATOM 2588 O O . ASN B 1 152 ? -1.017 0.77 7.23 1 92.62 152 ASN B O 1
ATOM 2592 N N . SER B 1 153 ? 1.117 0.24 7.426 1 93.31 153 SER B N 1
ATOM 2593 C CA . SER B 1 153 ? 0.793 -1.177 7.555 1 93.31 153 SER B CA 1
ATOM 2594 C C . SER B 1 153 ? 0.025 -1.453 8.844 1 93.31 153 SER B C 1
ATOM 2596 O O . SER B 1 153 ? -0.996 -2.143 8.828 1 93.31 153 SER B O 1
ATOM 2598 N N . PHE B 1 154 ? 0.447 -0.891 9.922 1 95.25 154 PHE B N 1
ATOM 2599 C CA . PHE B 1 154 ? -0.229 -1.117 11.195 1 95.25 154 PHE B CA 1
ATOM 2600 C C . PHE B 1 154 ? -1.604 -0.463 11.203 1 95.25 154 PHE B C 1
ATOM 2602 O O . PHE B 1 154 ? -2.553 -1.003 11.773 1 95.25 154 PHE B O 1
ATOM 2609 N N . LEU B 1 155 ? -1.681 0.702 10.602 1 93.5 155 LEU B N 1
ATOM 2610 C CA . LEU B 1 155 ? -2.982 1.355 10.516 1 93.5 155 LEU B CA 1
ATOM 2611 C C . LEU B 1 155 ? -3.971 0.496 9.734 1 93.5 155 LEU B C 1
ATOM 2613 O O . LEU B 1 155 ? -5.141 0.395 10.109 1 93.5 155 LEU B O 1
ATOM 2617 N N . SER B 1 156 ? -3.504 -0.084 8.68 1 91 156 SER B N 1
ATOM 2618 C CA . SER B 1 156 ? -4.336 -0.982 7.891 1 91 156 SER B CA 1
ATOM 2619 C C . SER B 1 156 ? -4.785 -2.188 8.711 1 91 156 SER B C 1
ATOM 2621 O O . SER B 1 156 ? -5.961 -2.562 8.68 1 91 156 SER B O 1
ATOM 2623 N N . ILE B 1 157 ? -3.9 -2.777 9.422 1 93.75 157 ILE B N 1
ATOM 2624 C CA . ILE B 1 157 ? -4.188 -3.939 10.258 1 93.75 157 ILE B CA 1
ATOM 2625 C C . ILE B 1 157 ? -5.203 -3.564 11.336 1 93.75 157 ILE B C 1
ATOM 2627 O O . ILE B 1 157 ? -6.156 -4.305 11.578 1 93.75 157 ILE B O 1
ATOM 2631 N N . ARG B 1 158 ? -4.996 -2.436 11.938 1 93 158 ARG B N 1
ATOM 2632 C CA . ARG B 1 158 ? -5.895 -1.969 12.984 1 93 158 ARG B CA 1
ATOM 2633 C C . ARG B 1 158 ? -7.324 -1.836 12.461 1 93 158 ARG B C 1
ATOM 2635 O O . ARG B 1 158 ? -8.273 -2.234 13.133 1 93 158 ARG B O 1
ATOM 2642 N N . ARG B 1 159 ? -7.445 -1.306 11.359 1 90 159 ARG B N 1
ATOM 2643 C CA . ARG B 1 159 ? -8.766 -1.126 10.766 1 90 159 ARG B CA 1
ATOM 2644 C C . ARG B 1 159 ? -9.438 -2.471 10.508 1 90 159 ARG B C 1
ATOM 2646 O O . ARG B 1 159 ? -10.625 -2.641 10.797 1 90 159 ARG B O 1
ATOM 2653 N N . GLU B 1 160 ? -8.664 -3.391 9.984 1 90.81 160 GLU B N 1
ATOM 2654 C CA . GLU B 1 160 ? -9.211 -4.715 9.695 1 90.81 160 GLU B CA 1
ATOM 2655 C C . GLU B 1 160 ? -9.516 -5.48 10.977 1 90.81 160 GLU B C 1
ATOM 2657 O O . GLU B 1 160 ? -10.469 -6.258 11.039 1 90.81 160 GLU B O 1
ATOM 2662 N N . GLU B 1 161 ? -8.641 -5.246 11.891 1 92.38 161 GLU B N 1
ATOM 2663 C CA . GLU B 1 161 ? -8.828 -5.934 13.164 1 92.38 161 GLU B CA 1
ATOM 2664 C C . GLU B 1 161 ? -10.141 -5.535 13.828 1 92.38 161 GLU B C 1
ATOM 2666 O O . GLU B 1 161 ? -10.766 -6.344 14.516 1 92.38 161 GLU B O 1
ATOM 2671 N N . GLY B 1 162 ? -10.484 -4.266 13.695 1 88.19 162 GLY B N 1
ATOM 2672 C CA . GLY B 1 162 ? -11.773 -3.822 14.211 1 88.19 162 GLY B CA 1
ATOM 2673 C C . GLY B 1 162 ? -12.953 -4.52 13.555 1 88.19 162 GLY B C 1
ATOM 2674 O O . GLY B 1 162 ? -13.961 -4.785 14.211 1 88.19 162 GLY B O 1
ATOM 2675 N N . LEU B 1 163 ? -12.844 -4.977 12.344 1 86.81 163 LEU B N 1
ATOM 2676 C CA . LEU B 1 163 ? -13.93 -5.559 11.562 1 86.81 163 LEU B CA 1
ATOM 2677 C C . LEU B 1 163 ? -13.875 -7.082 11.617 1 86.81 163 LEU B C 1
ATOM 2679 O O . LEU B 1 163 ? -14.914 -7.738 11.766 1 86.81 163 LEU B O 1
ATOM 2683 N N . LYS B 1 164 ? -12.656 -7.609 11.516 1 93.12 164 LYS B N 1
ATOM 2684 C CA . LYS B 1 164 ? -12.453 -9.055 11.43 1 93.12 164 LYS B CA 1
ATOM 2685 C C . LYS B 1 164 ? -11.281 -9.492 12.305 1 93.12 164 LYS B C 1
ATOM 2687 O O . LYS B 1 164 ? -10.273 -9.984 11.797 1 93.12 164 LYS B O 1
ATOM 2692 N N . PRO B 1 165 ? -11.43 -9.516 13.648 1 94.12 165 PRO B N 1
ATOM 2693 C CA . PRO B 1 165 ? -10.312 -9.789 14.547 1 94.12 165 PRO B CA 1
ATOM 2694 C C . PRO B 1 165 ? -9.75 -11.195 14.375 1 94.12 165 PRO B C 1
ATOM 2696 O O . PRO B 1 165 ? -8.531 -11.398 14.445 1 94.12 165 PRO B O 1
ATOM 2699 N N . GLN B 1 166 ? -10.664 -12.172 14.141 1 94.56 166 GLN B N 1
ATOM 2700 C CA . GLN B 1 166 ? -10.188 -13.547 14 1 94.56 166 GLN B CA 1
ATOM 2701 C C . GLN B 1 166 ? -9.344 -13.711 12.734 1 94.56 166 GLN B C 1
ATOM 2703 O O . GLN B 1 166 ? -8.352 -14.445 12.734 1 94.56 166 GLN B O 1
ATOM 2708 N N . LEU B 1 167 ? -9.734 -13.016 11.695 1 94.75 167 LEU B N 1
ATOM 2709 C CA . LEU B 1 167 ? -8.977 -13.047 10.453 1 94.75 167 LEU B CA 1
ATOM 2710 C C . LEU B 1 167 ? -7.566 -12.508 10.656 1 94.75 167 LEU B C 1
ATOM 2712 O O . LEU B 1 167 ? -6.59 -13.133 10.242 1 94.75 167 LEU B O 1
ATOM 2716 N N . VAL B 1 168 ? -7.453 -11.414 11.312 1 95.31 168 VAL B N 1
ATOM 2717 C CA . VAL B 1 168 ? -6.176 -10.75 11.539 1 95.31 168 VAL B CA 1
ATOM 2718 C C . VAL B 1 168 ? -5.293 -11.609 12.438 1 95.31 168 VAL B C 1
ATOM 2720 O O . VAL B 1 168 ? -4.094 -11.75 12.188 1 95.31 168 VAL B O 1
ATOM 2723 N N . LYS B 1 169 ? -5.949 -12.195 13.484 1 94.81 169 LYS B N 1
ATOM 2724 C CA . LYS B 1 169 ? -5.203 -13.062 14.391 1 94.81 169 LYS B CA 1
ATOM 2725 C C . LYS B 1 169 ? -4.625 -14.266 13.648 1 94.81 169 LYS B C 1
ATOM 2727 O O . LYS B 1 169 ? -3.459 -14.617 13.844 1 94.81 169 LYS B O 1
ATOM 2732 N N . THR B 1 170 ? -5.387 -14.875 12.82 1 95.06 170 THR B N 1
ATOM 2733 C CA . THR B 1 170 ? -4.965 -16.047 12.055 1 95.06 170 THR B CA 1
ATOM 2734 C C . THR B 1 170 ? -3.82 -15.688 11.109 1 95.06 170 THR B C 1
ATOM 2736 O O . THR B 1 170 ? -2.82 -16.406 11.039 1 95.06 170 THR B O 1
ATOM 2739 N N . ILE B 1 171 ? -3.939 -14.562 10.461 1 95.88 171 ILE B N 1
ATOM 2740 C CA . ILE B 1 171 ? -2.943 -14.148 9.484 1 95.88 171 ILE B CA 1
ATOM 2741 C C . ILE B 1 171 ? -1.651 -13.75 10.195 1 95.88 171 ILE B C 1
ATOM 2743 O O . ILE B 1 171 ? -0.555 -14.078 9.734 1 95.88 171 ILE B O 1
ATOM 2747 N N . ARG B 1 172 ? -1.803 -13.047 11.32 1 94.31 172 ARG B N 1
ATOM 2748 C CA . ARG B 1 172 ? -0.637 -12.656 12.102 1 94.31 172 ARG B CA 1
ATOM 2749 C C . ARG B 1 172 ? 0.202 -13.875 12.484 1 94.31 172 ARG B C 1
ATOM 2751 O O . ARG B 1 172 ? 1.413 -13.898 12.258 1 94.31 172 ARG B O 1
ATOM 2758 N N . LYS B 1 173 ? -0.427 -14.93 12.969 1 93.31 173 LYS B N 1
ATOM 2759 C CA . LYS B 1 173 ? 0.255 -16.156 13.383 1 93.31 173 LYS B CA 1
ATOM 2760 C C . LYS B 1 173 ? 0.94 -16.828 12.195 1 93.31 173 LYS B C 1
ATOM 2762 O O . LYS B 1 173 ? 2.086 -17.266 12.305 1 93.31 173 LYS B O 1
ATOM 2767 N N . ALA B 1 174 ? 0.293 -16.812 11.102 1 92.69 174 ALA B N 1
ATOM 2768 C CA . ALA B 1 174 ? 0.784 -17.547 9.938 1 92.69 174 ALA B CA 1
ATOM 2769 C C . ALA B 1 174 ? 1.932 -16.812 9.258 1 92.69 174 ALA B C 1
ATOM 2771 O O . ALA B 1 174 ? 2.867 -17.422 8.75 1 92.69 174 ALA B O 1
ATOM 2772 N N . VAL B 1 175 ? 1.867 -15.477 9.297 1 91.75 175 VAL B N 1
ATOM 2773 C CA . VAL B 1 175 ? 2.795 -14.695 8.492 1 91.75 175 VAL B CA 1
ATOM 2774 C C . VAL B 1 175 ? 3.99 -14.273 9.344 1 91.75 175 VAL B C 1
ATOM 2776 O O . VAL B 1 175 ? 5.113 -14.18 8.844 1 91.75 175 VAL B O 1
ATOM 2779 N N . LEU B 1 176 ? 3.77 -13.992 10.602 1 86.25 176 LEU B N 1
ATOM 2780 C CA . LEU B 1 176 ? 4.848 -13.469 11.438 1 86.25 176 LEU B CA 1
ATOM 2781 C C . LEU B 1 176 ? 5.484 -14.578 12.258 1 86.25 176 LEU B C 1
ATOM 2783 O O . LEU B 1 176 ? 6.555 -14.391 12.844 1 86.25 176 LEU B O 1
ATOM 2787 N N . SER B 1 177 ? 4.879 -15.797 12.383 1 75.19 177 SER B N 1
ATOM 2788 C CA . SER B 1 177 ? 5.504 -16.891 13.125 1 75.19 177 SER B CA 1
ATOM 2789 C C . SER B 1 177 ? 6.516 -17.641 12.258 1 75.19 177 SER B C 1
ATOM 2791 O O . SER B 1 177 ? 6.398 -17.656 11.031 1 75.19 177 SER B O 1
#

Solvent-accessible surface area (backbone atoms only — not comparable to full-atom values): 18840 Å² total; per-residue (Å²): 120,49,75,39,76,52,41,37,29,40,50,96,34,52,62,64,43,71,68,52,51,51,35,31,41,73,33,67,40,67,54,35,49,71,38,58,54,70,51,32,18,33,35,42,32,53,37,71,25,91,40,67,67,56,32,51,53,50,49,53,52,20,40,42,70,42,74,42,49,71,46,37,60,63,74,63,47,68,31,38,60,60,50,52,11,60,76,65,72,49,53,51,66,58,42,47,28,31,67,73,45,78,32,80,93,45,86,49,67,51,51,68,44,51,91,82,48,92,57,70,24,29,44,41,54,54,46,38,44,53,31,30,80,68,69,71,41,61,65,65,55,36,52,50,39,50,52,49,52,44,50,36,25,52,38,49,41,50,57,44,33,75,77,37,46,67,59,46,52,54,46,47,52,66,70,73,97,118,48,74,39,74,51,40,39,29,39,51,96,35,53,62,64,44,71,69,52,50,52,34,33,40,75,33,66,41,66,56,37,49,73,38,59,55,70,51,30,17,33,35,44,32,54,37,72,24,90,40,67,67,57,32,51,52,52,50,53,50,20,41,42,70,41,75,43,50,72,46,38,58,61,74,61,47,68,30,38,61,60,49,51,12,60,79,66,72,49,53,50,65,56,44,48,27,32,68,71,46,77,33,80,95,45,84,50,68,49,51,68,45,53,87,84,46,93,57,69,25,28,44,42,53,53,46,38,45,52,32,29,80,70,69,71,38,61,65,64,56,36,51,50,39,51,52,48,51,45,48,36,26,51,37,49,40,51,56,43,34,75,76,38,46,68,60,46,53,53,47,45,53,66,71,74,97

Sequence (354 aa):
MKTYEFTLFIDGMTESTDEFANAMFEAGCDDGTCGSSCGRVFIAFDREADSFLEAVLSAISDVHRGGYQVWRIDEADQVTQSDIARRLSVSRQMVHQYVSGQRGPGDFPPPMSDTKSGQKLWSWGEVAEWLHVNNFLDEEIVEQSSIINVINSFLSIRREEGLKPQLVKTIRKAVLSMKTYEFTLFIDGMTESTDEFANAMFEAGCDDGTCGSSCGRVFIAFDREADSFLEAVLSAISDVHRGGYQVWRIDEADQVTQSDIARRLSVSRQMVHQYVSGQRGPGDFPPPMSDTKSGQKLWSWGEVAEWLHVNNFLDEEIVEQSSIINVINSFLSIRREEGLKPQLVKTIRKAVLS

pLDDT: mean 89.37, std 8.01, range [56.03, 97.31]

InterPro domains:
  IPR001387 Cro/C1-type, helix-turn-helix domain [cd00093] (80-105)

Organism: NCBI:txid2527985